Protein AF-A0A9E9LB00-F1 (afdb_monomer_lite)

InterPro domains:
  IPR007739 Rhamnan synthesis F-like domain [PF05045] (133-329)

Secondary structure (DSSP, 8-state):
--HHHHHHHHHHHHSSSS------TT-------HHHHTTS-HHHHHHHHT--BTTB-SS------PPPPTT-B-EEEE-PPPS--SEEEEEEE--TTS---HHHHHHHHHHTTT-SEEEEEESS-B-TTTGGGTTTT-SEEEE---SSHHHHHHHHHHHHHTTSTTGGG--EEEEEETTEE--SS-HHHHHHHHHHSSS---EEEEEEE-BTBSEE-TTEEEEEHHHHT-HHHHHHHHH----S-HHHIIIIIIIHHHHHHHHTT--EEEEESS-GGG--HHHHHHTT---EEHHHHHHHHHS-HHHHHHHHHHHHHH-HHHHHHHHHHHHHTT--

Structure (mmCIF, N/CA/C/O backbone):
data_AF-A0A9E9LB00-F1
#
_entry.id   AF-A0A9E9LB00-F1
#
loop_
_atom_site.group_PDB
_atom_site.id
_atom_site.type_symbol
_atom_site.label_atom_id
_atom_site.label_alt_id
_atom_site.label_comp_id
_atom_site.label_asym_id
_atom_site.label_entity_id
_atom_site.label_seq_id
_atom_site.pdbx_PDB_ins_code
_atom_site.Cartn_x
_atom_site.Cartn_y
_atom_site.Cartn_z
_atom_site.occupancy
_atom_site.B_iso_or_equiv
_atom_site.auth_seq_id
_atom_site.auth_comp_id
_atom_site.auth_asym_id
_atom_site.auth_atom_id
_atom_site.pdbx_PDB_model_num
ATOM 1 N N . MET A 1 1 ? 22.457 -0.885 22.860 1.00 39.03 1 MET A N 1
ATOM 2 C CA . MET A 1 1 ? 23.778 -0.565 22.277 1.00 39.03 1 MET A CA 1
ATOM 3 C C . MET A 1 1 ? 24.434 0.488 23.162 1.00 39.03 1 MET A C 1
ATOM 5 O O . MET A 1 1 ? 23.760 1.454 23.495 1.00 39.03 1 MET A O 1
ATOM 9 N N . HIS A 1 2 ? 25.676 0.284 23.614 1.00 35.12 2 HIS A N 1
ATOM 10 C CA . HIS A 1 2 ? 26.404 1.309 24.383 1.00 35.12 2 HIS A CA 1
ATOM 11 C C . HIS A 1 2 ? 26.655 2.542 23.496 1.00 35.12 2 HIS A C 1
ATOM 13 O O . HIS A 1 2 ? 26.831 2.401 22.287 1.00 35.12 2 HIS A O 1
ATOM 19 N N . GLU A 1 3 ? 26.714 3.739 24.082 1.00 34.19 3 GLU A N 1
ATOM 20 C CA . GLU A 1 3 ? 26.933 5.019 23.379 1.00 34.19 3 GLU A CA 1
ATOM 21 C C . GLU A 1 3 ? 28.153 4.980 22.429 1.00 34.19 3 GLU A C 1
ATOM 23 O O . GLU A 1 3 ? 28.120 5.517 21.323 1.00 34.19 3 GLU A O 1
ATOM 28 N N . SER A 1 4 ? 29.195 4.222 22.794 1.00 39.25 4 SER A N 1
ATOM 29 C CA . SER A 1 4 ? 30.389 4.017 21.963 1.00 39.25 4 SER A CA 1
ATOM 30 C C . SER A 1 4 ? 30.135 3.205 20.686 1.00 39.25 4 SER A C 1
ATOM 32 O O . SER A 1 4 ? 30.771 3.454 19.662 1.00 39.25 4 SER A O 1
ATOM 34 N N . GLN A 1 5 ? 29.195 2.261 20.709 1.00 40.31 5 GLN A N 1
ATOM 35 C CA . GLN A 1 5 ? 28.867 1.408 19.564 1.00 40.31 5 GLN A CA 1
ATOM 36 C C . GLN A 1 5 ? 28.054 2.172 18.512 1.00 40.31 5 GLN A C 1
ATOM 38 O O . GLN A 1 5 ? 28.279 1.983 17.318 1.00 40.31 5 GLN A O 1
ATOM 43 N N . ILE A 1 6 ? 27.172 3.081 18.949 1.00 40.78 6 ILE A N 1
ATOM 44 C CA . ILE A 1 6 ? 26.414 3.986 18.068 1.00 40.78 6 ILE A CA 1
ATOM 45 C C . ILE A 1 6 ? 27.378 4.923 17.334 1.00 40.78 6 ILE A C 1
ATOM 47 O O . ILE A 1 6 ? 27.323 5.032 16.110 1.00 40.78 6 ILE A O 1
ATOM 51 N N . CYS A 1 7 ? 28.327 5.524 18.059 1.00 44.50 7 CYS A N 1
ATOM 52 C CA . CYS A 1 7 ? 29.358 6.371 17.460 1.00 44.50 7 CYS A CA 1
ATOM 53 C C . CYS A 1 7 ? 30.225 5.608 16.448 1.00 44.50 7 CYS A C 1
ATOM 55 O O . CYS A 1 7 ? 30.481 6.112 15.361 1.00 44.50 7 CYS A O 1
ATOM 57 N N . GLN A 1 8 ? 30.650 4.379 16.756 1.00 43.94 8 GLN A N 1
ATOM 58 C CA . GLN A 1 8 ? 31.447 3.570 15.822 1.00 43.94 8 GLN A CA 1
ATOM 59 C C . GLN A 1 8 ? 30.667 3.125 14.580 1.00 43.94 8 GLN A C 1
ATOM 61 O O . GLN A 1 8 ? 31.252 2.967 13.509 1.00 43.94 8 GLN A O 1
ATOM 66 N N . TRP A 1 9 ? 29.364 2.880 14.703 1.00 46.97 9 TRP A N 1
ATOM 67 C CA . TRP A 1 9 ? 28.511 2.576 13.558 1.00 46.97 9 TRP A CA 1
ATOM 68 C C . TRP A 1 9 ? 28.320 3.811 12.664 1.00 46.97 9 TRP A C 1
ATOM 70 O O . TRP A 1 9 ? 28.566 3.724 11.466 1.00 46.97 9 TRP A O 1
ATOM 80 N N . LEU A 1 10 ? 28.026 4.982 13.242 1.00 49.66 10 LEU A N 1
ATOM 81 C CA . LEU A 1 10 ? 27.893 6.245 12.498 1.00 49.66 10 LEU A CA 1
ATOM 82 C C . LEU A 1 10 ? 29.197 6.672 11.812 1.00 49.66 10 LEU A C 1
ATOM 84 O O . LEU A 1 10 ? 29.174 7.100 10.662 1.00 49.66 10 LEU A O 1
ATOM 88 N N . LEU A 1 11 ? 30.343 6.508 12.480 1.00 50.66 11 LEU A N 1
ATOM 89 C CA . LEU A 1 11 ? 31.658 6.744 11.877 1.00 50.66 11 LEU A CA 1
ATOM 90 C C . LEU A 1 11 ? 31.871 5.859 10.642 1.00 50.66 11 LEU A C 1
ATOM 92 O O . LEU A 1 11 ? 32.326 6.340 9.610 1.00 50.66 11 LEU A O 1
ATOM 96 N N . ARG A 1 12 ? 31.471 4.585 10.704 1.00 50.75 12 ARG A N 1
ATOM 97 C CA . ARG A 1 12 ? 31.552 3.686 9.546 1.00 50.75 12 ARG A CA 1
ATOM 98 C C . ARG A 1 12 ? 30.674 4.134 8.381 1.00 50.75 12 ARG A C 1
ATOM 100 O O . ARG A 1 12 ? 31.072 3.910 7.252 1.00 50.75 12 ARG A O 1
ATOM 107 N N . GLN A 1 13 ? 29.545 4.798 8.627 1.00 49.50 13 GLN A N 1
ATOM 108 C CA . GLN A 1 13 ? 28.696 5.342 7.558 1.00 49.50 13 GLN A CA 1
ATOM 109 C C . GLN A 1 13 ? 29.271 6.621 6.931 1.00 49.50 13 GLN A C 1
ATOM 111 O O . GLN A 1 13 ? 29.141 6.834 5.731 1.00 49.50 13 GLN A O 1
ATOM 116 N N . VAL A 1 14 ? 29.938 7.466 7.725 1.00 49.84 14 VAL A N 1
ATOM 117 C CA . VAL A 1 14 ? 30.508 8.743 7.254 1.00 49.84 14 VAL A CA 1
ATOM 118 C C . VAL A 1 14 ? 31.806 8.553 6.459 1.00 49.84 14 VAL A C 1
ATOM 120 O O . VAL A 1 14 ? 32.083 9.338 5.558 1.00 49.84 14 VAL A O 1
ATOM 123 N N . PHE A 1 15 ? 32.607 7.530 6.772 1.00 48.00 15 PHE A N 1
ATOM 124 C CA . PHE A 1 15 ? 33.993 7.424 6.292 1.00 48.00 15 PHE A CA 1
ATOM 125 C C . PHE A 1 15 ? 34.246 6.340 5.231 1.00 48.00 15 PHE A C 1
ATOM 127 O O . PHE A 1 15 ? 35.400 6.074 4.905 1.00 48.00 15 PHE A O 1
ATOM 134 N N . ASN A 1 16 ? 33.211 5.711 4.665 1.00 41.19 16 ASN A N 1
ATOM 135 C CA . ASN A 1 16 ? 33.401 4.468 3.911 1.00 41.19 16 ASN A CA 1
ATOM 136 C C . ASN A 1 16 ? 33.787 4.588 2.429 1.00 41.19 16 ASN A C 1
ATOM 138 O O . ASN A 1 16 ? 33.516 3.644 1.704 1.00 41.19 16 ASN A O 1
ATOM 142 N N . ASN A 1 17 ? 34.384 5.692 1.967 1.00 37.88 17 ASN A N 1
ATOM 143 C CA . ASN A 1 17 ? 35.211 5.746 0.746 1.00 37.88 17 ASN A CA 1
ATOM 144 C C . ASN A 1 17 ? 35.816 7.154 0.605 1.00 37.88 17 ASN A C 1
ATOM 146 O O . ASN A 1 17 ? 35.087 8.096 0.322 1.00 37.88 17 ASN A O 1
ATOM 150 N N . ASN A 1 18 ? 37.128 7.268 0.844 1.00 38.34 18 ASN A N 1
ATOM 151 C CA . ASN A 1 18 ? 38.041 8.396 0.588 1.00 38.34 18 ASN A CA 1
ATOM 152 C C . ASN A 1 18 ? 37.440 9.816 0.418 1.00 38.34 18 ASN A C 1
ATOM 154 O O . ASN A 1 18 ? 36.826 10.137 -0.594 1.00 38.34 18 ASN A O 1
ATOM 158 N N . ASP A 1 19 ? 37.769 10.676 1.394 1.00 44.44 19 ASP A N 1
ATOM 159 C CA . ASP A 1 19 ? 37.750 12.149 1.367 1.00 44.44 19 ASP A CA 1
ATOM 160 C C . ASP A 1 19 ? 36.463 12.867 0.925 1.00 44.44 19 ASP A C 1
ATOM 162 O O . ASP A 1 19 ? 36.523 13.537 -0.092 1.00 44.44 19 ASP A O 1
ATOM 166 N N . PHE A 1 20 ? 35.353 12.922 1.695 1.00 41.94 20 PHE A N 1
ATOM 167 C CA . PHE A 1 20 ? 34.307 13.929 1.385 1.00 41.94 20 PHE A CA 1
ATOM 168 C C . PHE A 1 20 ? 33.542 14.609 2.534 1.00 41.94 20 PHE A C 1
ATOM 170 O O . PHE A 1 20 ? 33.382 14.132 3.655 1.00 41.94 20 PHE A O 1
ATOM 177 N N . ILE A 1 21 ? 33.109 15.810 2.139 1.00 35.16 21 ILE A N 1
ATOM 178 C CA . ILE A 1 21 ? 32.429 16.924 2.799 1.00 35.16 21 ILE A CA 1
ATOM 179 C C . ILE A 1 21 ? 30.919 16.665 2.895 1.00 35.16 21 ILE A C 1
ATOM 181 O O . ILE A 1 21 ? 30.297 16.246 1.923 1.00 35.16 21 ILE A O 1
ATOM 185 N N . TYR A 1 22 ? 30.307 17.022 4.028 1.00 40.41 22 TYR A N 1
ATOM 186 C CA . TYR A 1 22 ? 28.851 16.991 4.204 1.00 40.41 22 TYR A CA 1
ATOM 187 C C . TYR A 1 22 ? 28.189 18.324 3.818 1.00 40.41 22 TYR A C 1
ATOM 189 O O . TYR A 1 22 ? 28.657 19.394 4.218 1.00 40.41 22 TYR A O 1
ATOM 197 N N . PHE A 1 23 ? 27.060 18.263 3.104 1.00 33.28 23 PHE A N 1
ATOM 198 C CA . PHE A 1 23 ? 26.250 19.428 2.741 1.00 33.28 23 PHE A CA 1
ATOM 199 C C . PHE A 1 23 ? 25.048 19.588 3.684 1.00 33.28 23 PHE A C 1
ATOM 201 O O . PHE A 1 23 ? 24.121 18.784 3.697 1.00 33.28 23 PHE A O 1
ATOM 208 N N . ASN A 1 24 ? 25.027 20.682 4.447 1.00 40.62 24 ASN A N 1
ATOM 209 C CA . ASN A 1 24 ? 23.809 21.195 5.081 1.00 40.62 24 ASN A CA 1
ATOM 210 C C . ASN A 1 24 ? 23.012 22.019 4.042 1.00 40.62 24 ASN A C 1
ATOM 212 O O . ASN A 1 24 ? 23.616 22.659 3.182 1.00 40.62 24 ASN A O 1
ATOM 216 N N . LYS A 1 25 ? 21.678 22.110 4.172 1.00 36.56 25 LYS A N 1
ATOM 217 C CA . LYS A 1 25 ? 20.798 23.083 3.477 1.00 36.56 25 LYS A CA 1
ATOM 218 C C . LYS A 1 25 ? 21.308 24.542 3.471 1.00 36.56 25 LYS A C 1
ATOM 220 O O . LYS A 1 25 ? 20.805 25.340 2.689 1.00 36.56 25 LYS A O 1
ATOM 225 N N . LYS A 1 26 ? 22.277 24.904 4.325 1.00 36.69 26 LYS A N 1
ATOM 226 C CA . LYS A 1 26 ? 22.962 26.214 4.360 1.00 36.69 26 LYS A CA 1
ATOM 227 C C . LYS A 1 26 ? 24.362 26.264 3.709 1.00 36.69 26 LYS A C 1
ATOM 229 O O . LYS A 1 26 ? 25.022 27.287 3.835 1.00 36.69 26 LYS A O 1
ATOM 234 N N . LEU A 1 27 ? 24.828 25.203 3.041 1.00 35.16 27 LEU A N 1
ATOM 235 C CA . LEU A 1 27 ? 26.139 25.131 2.357 1.00 35.16 27 LEU A CA 1
ATOM 236 C C . LEU A 1 27 ? 27.368 25.471 3.234 1.00 35.16 27 LEU A C 1
ATOM 238 O O . LEU A 1 27 ? 28.381 25.959 2.742 1.00 35.16 27 LEU A O 1
ATOM 242 N N . THR A 1 28 ? 27.315 25.223 4.543 1.00 38.22 28 THR A N 1
ATOM 243 C CA . THR A 1 28 ? 28.469 25.421 5.437 1.00 38.22 28 THR A CA 1
ATOM 244 C C . THR A 1 28 ? 29.282 24.140 5.602 1.00 38.22 28 THR A C 1
ATOM 246 O O . THR A 1 28 ? 28.745 23.120 6.032 1.00 38.22 28 THR A O 1
ATOM 249 N N . PHE A 1 29 ? 30.584 24.229 5.327 1.00 41.88 29 PHE A N 1
ATOM 250 C CA . PHE A 1 29 ? 31.568 23.153 5.452 1.00 41.88 29 PHE A CA 1
ATOM 251 C C . PHE A 1 29 ? 31.998 22.942 6.913 1.00 41.88 29 PHE A C 1
ATOM 253 O O . PHE A 1 29 ? 32.378 23.896 7.594 1.00 41.88 29 PHE A O 1
ATOM 260 N N . VAL A 1 30 ? 32.019 21.692 7.391 1.00 48.47 30 VAL A N 1
ATOM 261 C CA . VAL A 1 30 ? 32.663 21.325 8.665 1.00 48.47 30 VAL A CA 1
ATOM 262 C C . VAL A 1 30 ? 33.870 20.442 8.363 1.00 48.47 30 VAL A C 1
ATOM 264 O O . VAL A 1 30 ? 33.716 19.282 7.997 1.00 48.47 30 VAL A O 1
ATOM 267 N N . LYS A 1 31 ? 35.082 20.987 8.519 1.00 48.28 31 LYS A N 1
ATOM 268 C CA . LYS A 1 31 ? 36.338 20.233 8.386 1.00 48.28 31 LYS A CA 1
ATOM 269 C C . LYS A 1 31 ? 36.796 19.777 9.775 1.00 48.28 31 LYS A C 1
ATOM 271 O O . LYS A 1 31 ? 37.200 20.602 10.595 1.00 48.28 31 LYS A O 1
ATOM 276 N N . ALA A 1 32 ? 36.708 18.480 10.063 1.00 56.38 32 ALA A N 1
ATOM 277 C CA . ALA A 1 32 ? 37.168 17.887 11.319 1.00 56.38 32 ALA A CA 1
ATOM 278 C C . ALA A 1 32 ? 37.834 16.530 11.052 1.00 56.38 32 ALA A C 1
ATOM 280 O O . ALA A 1 32 ? 37.323 15.745 10.262 1.00 56.38 32 ALA A O 1
ATOM 281 N N . SER A 1 33 ? 38.974 16.266 11.698 1.00 55.34 33 SER A N 1
ATOM 282 C CA . SER A 1 33 ? 39.651 14.968 11.623 1.00 55.34 33 SER A CA 1
ATOM 283 C C . SER A 1 33 ? 38.907 13.908 12.439 1.00 55.34 33 SER A C 1
ATOM 285 O O . SER A 1 33 ? 38.239 14.227 13.428 1.00 55.34 33 SER A O 1
ATOM 287 N N . GLU A 1 34 ? 39.064 12.639 12.064 1.00 50.31 34 GLU A N 1
ATOM 288 C CA . GLU A 1 34 ? 38.434 11.493 12.733 1.00 50.31 34 GLU A CA 1
ATOM 289 C C . GLU A 1 34 ? 38.735 11.458 14.245 1.00 50.31 34 GLU A C 1
ATOM 291 O O . GLU A 1 34 ? 37.838 11.263 15.064 1.00 50.31 34 GLU A O 1
ATOM 296 N N . GLU A 1 35 ? 39.977 11.748 14.644 1.00 55.25 35 GLU A N 1
ATOM 297 C CA . GLU A 1 35 ? 40.375 11.836 16.057 1.00 55.25 35 GLU A CA 1
ATOM 298 C C . GLU A 1 35 ? 39.644 12.935 16.831 1.00 55.25 35 GLU A C 1
ATOM 300 O O . GLU A 1 35 ? 39.390 12.796 18.028 1.00 55.25 35 GLU A O 1
ATOM 305 N N . LYS A 1 36 ? 39.312 14.047 16.167 1.00 59.53 36 LYS A N 1
ATOM 306 C CA . LYS A 1 36 ? 38.594 15.164 16.785 1.00 59.53 36 LYS A CA 1
ATOM 307 C C . LYS A 1 36 ? 37.119 14.819 16.965 1.00 59.53 36 LYS A C 1
ATOM 309 O O . LYS A 1 36 ? 36.549 15.167 17.992 1.00 59.53 36 LYS A O 1
ATOM 314 N N . ILE A 1 37 ? 36.547 14.096 16.005 1.00 55.84 37 ILE A N 1
ATOM 315 C CA . ILE A 1 37 ? 35.170 13.599 16.033 1.00 55.84 37 ILE A CA 1
ATOM 316 C C . ILE A 1 37 ? 34.983 12.528 17.114 1.00 55.84 37 ILE A C 1
ATOM 318 O O . ILE A 1 37 ? 34.023 12.598 17.873 1.00 55.84 37 ILE A O 1
ATOM 322 N N . LYS A 1 38 ? 35.922 11.580 17.250 1.00 55.06 38 LYS A N 1
ATOM 323 C CA . LYS A 1 38 ? 35.882 10.523 18.284 1.00 55.06 38 LYS A CA 1
ATOM 324 C C . LYS A 1 38 ? 35.871 11.060 19.720 1.00 55.06 38 LYS A C 1
ATOM 326 O O . LYS A 1 38 ? 35.484 10.343 20.635 1.00 55.06 38 LYS A O 1
ATOM 331 N N . LYS A 1 39 ? 36.311 12.305 19.918 1.00 62.72 39 LYS A N 1
ATOM 332 C CA . LYS A 1 39 ? 36.317 13.002 21.214 1.00 62.72 39 LYS A CA 1
ATOM 333 C C . LYS A 1 39 ? 35.031 13.789 21.482 1.00 62.72 39 LYS A C 1
ATOM 335 O O . LYS A 1 39 ? 34.879 14.337 22.570 1.00 62.72 39 LYS A O 1
ATOM 340 N N . TRP A 1 40 ? 34.132 13.906 20.506 1.00 63.66 40 TRP A N 1
ATOM 341 C CA . TRP A 1 40 ? 32.844 14.557 20.708 1.00 63.66 40 TRP A CA 1
ATOM 342 C C . TRP A 1 40 ? 31.906 13.616 21.452 1.00 63.66 40 TRP A C 1
ATOM 344 O O . TRP A 1 40 ? 31.835 12.426 21.152 1.00 63.66 40 TRP A O 1
ATOM 354 N N . ASN A 1 41 ? 31.158 14.161 22.408 1.00 56.72 41 ASN A N 1
ATOM 355 C CA . ASN A 1 41 ? 29.994 13.452 22.918 1.00 56.72 41 ASN A CA 1
ATOM 356 C C . ASN A 1 41 ? 28.889 13.451 21.850 1.00 56.72 41 ASN A C 1
ATOM 358 O O . ASN A 1 41 ? 28.897 14.276 20.926 1.00 56.72 41 ASN A O 1
ATOM 362 N N . ALA A 1 42 ? 27.952 12.512 21.974 1.00 47.75 42 ALA A N 1
ATOM 363 C CA . ALA A 1 42 ? 26.900 12.310 20.985 1.00 47.75 42 ALA A CA 1
ATOM 364 C C . ALA A 1 42 ? 26.137 13.615 20.702 1.00 47.75 42 ALA A C 1
ATOM 366 O O . ALA A 1 42 ? 25.976 14.014 19.550 1.00 47.75 42 ALA A O 1
ATOM 367 N N . ASP A 1 43 ? 25.761 14.340 21.755 1.00 47.81 43 ASP A N 1
ATOM 368 C CA . ASP A 1 43 ? 24.957 15.558 21.653 1.00 47.81 43 ASP A CA 1
ATOM 369 C C . ASP A 1 43 ? 25.667 16.682 20.869 1.00 47.81 43 ASP A C 1
ATOM 371 O O . ASP A 1 43 ? 25.068 17.360 20.026 1.00 47.81 43 ASP A O 1
ATOM 375 N N . TYR A 1 44 ? 26.980 16.842 21.069 1.00 58.12 44 TYR A N 1
ATOM 376 C CA . TYR A 1 44 ? 27.798 17.778 20.301 1.00 58.12 44 TYR A CA 1
ATOM 377 C C . TYR A 1 44 ? 27.953 17.334 18.844 1.00 58.12 44 TYR A C 1
ATOM 379 O O . TYR A 1 44 ? 27.853 18.168 17.944 1.00 58.12 44 TYR A O 1
ATOM 387 N N . PHE A 1 45 ? 28.148 16.037 18.593 1.00 56.62 45 PHE A N 1
ATOM 388 C CA . PHE A 1 45 ? 28.261 15.481 17.243 1.00 56.62 45 PHE A CA 1
ATOM 389 C C . PHE A 1 45 ? 27.000 15.748 16.404 1.00 56.62 45 PHE A C 1
ATOM 391 O O . PHE A 1 45 ? 27.101 16.283 15.295 1.00 56.62 45 PHE A O 1
ATOM 398 N N . TYR A 1 46 ? 25.813 15.506 16.968 1.00 52.06 46 TYR A N 1
ATOM 399 C CA . TYR A 1 46 ? 24.528 15.753 16.302 1.00 52.06 46 TYR A CA 1
ATOM 400 C C . TYR A 1 46 ? 24.278 17.236 16.010 1.00 52.06 46 TYR A C 1
ATOM 402 O O . TYR A 1 46 ? 23.925 17.601 14.883 1.00 52.06 46 TYR A O 1
ATOM 410 N N . LYS A 1 47 ? 24.508 18.110 16.999 1.00 52.66 47 LYS A N 1
ATOM 411 C CA . LYS A 1 47 ? 24.350 19.565 16.837 1.00 52.66 47 LYS A CA 1
ATOM 412 C C . LYS A 1 47 ? 25.333 20.126 15.811 1.00 52.66 47 LYS A C 1
ATOM 414 O O . LYS A 1 47 ? 24.958 20.972 15.000 1.00 52.66 47 LYS A O 1
ATOM 419 N N . LYS A 1 48 ? 26.584 19.652 15.818 1.00 57.38 48 LYS A N 1
ATOM 420 C CA . LYS A 1 48 ? 27.652 20.184 14.962 1.00 57.38 48 LYS A CA 1
ATOM 421 C C . LYS A 1 48 ? 27.495 19.786 13.497 1.00 57.38 48 LYS A C 1
ATOM 423 O O . LYS A 1 48 ? 27.745 20.621 12.632 1.00 57.38 48 LYS A O 1
ATOM 428 N N . LEU A 1 49 ? 27.048 18.562 13.219 1.00 58.19 49 LEU A N 1
ATOM 429 C CA . LEU A 1 49 ? 26.786 18.097 11.853 1.00 58.19 49 LEU A CA 1
ATOM 430 C C . LEU A 1 49 ? 25.381 18.453 11.347 1.00 58.19 49 LEU A C 1
ATOM 432 O O . LEU A 1 49 ? 25.057 18.175 10.197 1.00 58.19 49 LEU A O 1
ATOM 436 N N . SER A 1 50 ? 24.558 19.116 12.171 1.00 47.84 50 SER A N 1
ATOM 437 C CA . SER A 1 50 ? 23.166 19.445 11.831 1.00 47.84 50 SER A CA 1
ATOM 438 C C . SER A 1 50 ? 22.373 18.215 11.374 1.00 47.84 50 SER A C 1
ATOM 440 O O . SER A 1 50 ? 21.525 18.308 10.490 1.00 47.84 50 SER A O 1
ATOM 442 N N . LEU A 1 51 ? 22.629 17.066 12.003 1.00 49.19 51 LEU A N 1
ATOM 443 C CA . LEU A 1 51 ? 21.939 15.795 11.754 1.00 49.19 51 LEU A CA 1
ATOM 444 C C . LEU A 1 51 ? 20.539 15.763 12.408 1.00 49.19 51 LEU A C 1
ATOM 446 O O . LEU A 1 51 ? 20.035 14.715 12.788 1.00 49.19 51 LEU A O 1
ATOM 450 N N . VAL A 1 52 ? 19.915 16.931 12.569 1.00 38.66 52 VAL A N 1
ATOM 451 C CA . VAL A 1 52 ? 18.629 17.129 13.244 1.00 38.66 52 VAL A CA 1
ATOM 452 C C . VAL A 1 52 ? 17.575 17.452 12.186 1.00 38.66 52 VAL A C 1
ATOM 454 O O . VAL A 1 52 ? 17.686 18.469 11.498 1.00 38.66 52 VAL A O 1
ATOM 457 N N . ARG A 1 53 ? 16.520 16.632 12.072 1.00 36.03 53 ARG A N 1
ATOM 458 C CA . ARG A 1 53 ? 15.306 16.976 11.306 1.00 36.03 53 ARG A CA 1
ATOM 459 C C . ARG A 1 53 ? 14.127 17.108 12.274 1.00 36.03 53 ARG A C 1
ATOM 461 O O . ARG A 1 53 ? 13.389 16.158 12.497 1.00 36.03 53 ARG A O 1
ATOM 468 N N . GLY A 1 54 ? 13.939 18.310 12.821 1.00 42.34 54 GLY A N 1
ATOM 469 C CA . GLY A 1 54 ? 12.810 18.636 13.706 1.00 42.34 54 GLY A CA 1
ATOM 470 C C . GLY A 1 54 ? 12.919 17.999 15.095 1.00 42.34 54 GLY A C 1
ATOM 471 O O . GLY A 1 54 ? 14.015 17.915 15.640 1.00 42.34 54 GLY A O 1
ATOM 472 N N . ASP A 1 55 ? 11.791 17.535 15.640 1.00 28.38 55 ASP A N 1
ATOM 473 C CA . ASP A 1 55 ? 11.677 16.901 16.971 1.00 28.38 55 ASP A CA 1
ATOM 474 C C . ASP A 1 55 ? 12.240 15.463 17.034 1.00 28.38 55 ASP A C 1
ATOM 476 O O . ASP A 1 55 ? 12.062 14.754 18.024 1.00 28.38 55 ASP A O 1
ATOM 480 N N . TYR A 1 56 ? 12.906 15.004 15.973 1.00 33.56 56 TYR A N 1
ATOM 481 C CA . TYR A 1 56 ? 13.387 13.635 15.833 1.00 33.56 56 TYR A CA 1
ATOM 482 C C . TYR A 1 56 ? 14.908 13.579 16.006 1.00 33.56 56 TYR A C 1
ATOM 484 O O . TYR A 1 56 ? 15.665 14.121 15.196 1.00 33.56 56 TYR A O 1
ATOM 492 N N . PHE A 1 57 ? 15.352 12.883 17.056 1.00 33.75 57 PHE A N 1
ATOM 493 C CA . PHE A 1 57 ? 16.683 12.277 17.093 1.00 33.75 57 PHE A CA 1
ATOM 494 C C . PHE A 1 57 ? 16.770 11.244 15.963 1.00 33.75 57 PHE A C 1
ATOM 496 O O . PHE A 1 57 ? 15.759 10.627 15.625 1.00 33.75 57 PHE A O 1
ATOM 503 N N . LEU A 1 58 ? 17.955 11.046 15.383 1.00 39.41 58 LEU A N 1
ATOM 504 C CA . LEU A 1 58 ? 18.205 9.960 14.434 1.00 39.41 58 LEU A CA 1
ATOM 505 C C . LEU A 1 58 ? 17.684 8.632 15.016 1.00 39.41 58 LEU A C 1
ATOM 507 O O . LEU A 1 58 ? 18.265 8.119 15.969 1.00 39.41 58 LEU A O 1
ATOM 511 N N . GLY A 1 59 ? 16.565 8.144 14.470 1.00 39.34 59 GLY A N 1
ATOM 512 C CA . GLY A 1 59 ? 16.117 6.746 14.477 1.00 39.34 59 GLY A CA 1
ATOM 513 C C . GLY A 1 59 ? 15.734 6.082 15.804 1.00 39.34 59 GLY A C 1
ATOM 514 O O . GLY A 1 59 ? 14.907 5.172 15.822 1.00 39.34 59 GLY A O 1
ATOM 515 N N . TYR A 1 60 ? 16.242 6.539 16.949 1.00 34.38 60 TYR A N 1
ATOM 516 C CA . TYR A 1 60 ? 16.037 5.847 18.217 1.00 34.38 60 TYR A CA 1
ATOM 517 C C . TYR A 1 60 ? 14.734 6.274 18.897 1.00 34.38 60 TYR A C 1
ATOM 519 O O . TYR A 1 60 ? 14.708 7.110 19.803 1.00 34.38 60 TYR A O 1
ATOM 527 N N . LYS A 1 61 ? 13.624 5.659 18.485 1.00 38.16 61 LYS A N 1
ATOM 528 C CA . LYS A 1 61 ? 12.437 5.575 19.336 1.00 38.16 61 LYS A CA 1
ATOM 529 C C . LYS A 1 61 ? 12.623 4.351 20.228 1.00 38.16 61 LYS A C 1
ATOM 531 O O . LYS A 1 61 ? 12.709 3.237 19.722 1.00 38.16 61 LYS A O 1
ATOM 536 N N . ILE A 1 62 ? 12.659 4.526 21.552 1.00 41.84 62 ILE A N 1
ATOM 537 C CA . ILE A 1 62 ? 12.430 3.392 22.460 1.00 41.84 62 ILE A CA 1
ATOM 538 C C . ILE A 1 62 ? 11.083 2.801 22.028 1.00 41.84 62 IL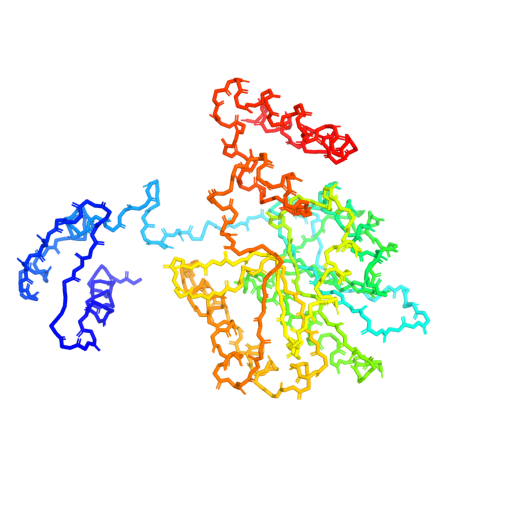E A C 1
ATOM 540 O O . ILE A 1 62 ? 10.077 3.509 22.139 1.00 41.84 62 ILE A O 1
ATOM 544 N N . LYS A 1 63 ? 11.064 1.571 21.476 1.00 47.62 63 LYS A N 1
ATOM 545 C CA . LYS A 1 63 ? 9.817 0.859 21.148 1.00 47.62 63 LYS A CA 1
ATOM 546 C C . LYS A 1 63 ? 9.024 0.792 22.448 1.00 47.62 63 LYS A C 1
ATOM 548 O O . LYS A 1 63 ? 9.332 0.012 23.346 1.00 47.62 63 LYS A O 1
ATOM 553 N N . THR A 1 64 ? 8.069 1.704 22.597 1.00 54.75 64 THR A N 1
ATOM 554 C CA . THR A 1 64 ? 7.163 1.708 23.736 1.00 54.75 64 THR A CA 1
ATOM 555 C C . THR A 1 64 ? 6.390 0.410 23.625 1.00 54.75 64 THR A C 1
ATOM 557 O O . THR A 1 64 ? 5.890 0.107 22.543 1.00 54.75 64 THR A O 1
ATOM 560 N N . LEU A 1 65 ? 6.351 -0.383 24.695 1.00 65.12 65 LEU A N 1
ATOM 561 C CA . LEU A 1 65 ? 5.596 -1.627 24.673 1.00 65.12 65 LEU A CA 1
ATOM 562 C C . LEU A 1 65 ? 4.128 -1.275 24.419 1.00 65.12 65 LEU A C 1
ATOM 564 O O . LEU A 1 65 ? 3.463 -0.711 25.289 1.00 65.12 65 LEU A O 1
ATOM 568 N N . VAL A 1 66 ? 3.650 -1.562 23.211 1.00 75.81 66 VAL A N 1
ATOM 569 C CA . VAL A 1 66 ? 2.251 -1.355 22.850 1.00 75.81 66 VAL A CA 1
ATOM 570 C C . VAL A 1 66 ? 1.459 -2.467 23.517 1.00 75.81 66 VAL A C 1
ATOM 572 O O . VAL A 1 66 ? 1.734 -3.647 23.303 1.00 75.81 66 VAL A O 1
ATOM 575 N N . ARG A 1 67 ? 0.508 -2.089 24.370 1.00 83.00 67 ARG A N 1
ATOM 576 C CA . ARG A 1 67 ? -0.471 -3.018 24.934 1.00 83.00 67 ARG A CA 1
ATOM 577 C C . ARG A 1 67 ? -1.746 -2.909 24.119 1.00 83.00 67 ARG A C 1
ATOM 579 O O . ARG A 1 67 ? -2.294 -1.816 23.995 1.00 83.00 67 ARG A O 1
ATOM 586 N N . PHE A 1 68 ? -2.180 -4.033 23.572 1.00 90.12 68 PHE A N 1
ATOM 587 C CA . PHE A 1 68 ? -3.447 -4.132 22.861 1.00 90.12 68 PHE A CA 1
ATOM 588 C C . PHE A 1 68 ? -4.594 -4.391 23.848 1.00 90.12 68 PHE A C 1
ATOM 590 O O . PHE A 1 68 ? -4.327 -4.888 24.945 1.00 90.12 68 PHE A O 1
ATOM 597 N N . PRO A 1 69 ? -5.847 -4.049 23.495 1.00 91.44 69 PRO A N 1
ATOM 598 C CA . PRO A 1 69 ? -7.016 -4.376 24.310 1.00 91.44 69 PRO A CA 1
ATOM 599 C C . PRO A 1 69 ? -7.112 -5.883 24.587 1.00 91.44 69 PRO A C 1
ATOM 601 O O . PRO A 1 69 ? -6.839 -6.688 23.692 1.00 91.44 69 PRO A O 1
ATOM 604 N N . ASP A 1 70 ? -7.523 -6.264 25.797 1.00 90.50 70 ASP A N 1
ATOM 605 C CA . ASP A 1 70 ? -7.565 -7.667 26.242 1.00 90.50 70 ASP A CA 1
ATOM 606 C C . ASP A 1 70 ? -8.541 -8.516 25.407 1.00 90.50 70 ASP A C 1
ATOM 608 O O . ASP A 1 70 ? -8.337 -9.711 25.210 1.00 90.50 70 ASP A O 1
ATOM 612 N N . GLU A 1 71 ? -9.593 -7.893 24.878 1.00 94.50 71 GLU A N 1
ATOM 613 C CA . GLU A 1 71 ? -10.604 -8.519 24.028 1.00 94.50 71 GLU A CA 1
ATOM 614 C C . GLU A 1 71 ? -10.174 -8.689 22.557 1.00 94.50 71 GLU A C 1
ATOM 616 O O . GLU A 1 71 ? -10.933 -9.233 21.751 1.00 94.50 71 GLU A O 1
ATOM 621 N N . SER A 1 72 ? -8.990 -8.196 22.181 1.00 94.62 72 SER A N 1
ATOM 622 C CA . SER A 1 72 ? -8.484 -8.299 20.811 1.00 94.62 72 SER A CA 1
ATOM 623 C C . SER A 1 72 ? -8.018 -9.722 20.479 1.00 94.62 72 SER A C 1
ATOM 625 O O . SER A 1 72 ? -7.505 -10.454 21.323 1.00 94.62 72 SER A O 1
ATOM 627 N N . LEU A 1 73 ? -8.220 -10.140 19.229 1.00 95.81 73 LEU A N 1
ATOM 628 C CA . LEU A 1 73 ? -8.021 -11.519 18.790 1.00 95.81 73 LEU A CA 1
ATOM 629 C C . LEU A 1 73 ? -7.044 -11.586 17.619 1.00 95.81 73 LEU A C 1
ATOM 631 O O . LEU A 1 73 ? -7.110 -10.779 16.690 1.00 95.81 73 LEU A O 1
ATOM 635 N N . ASN A 1 74 ? -6.183 -12.604 17.629 1.00 97.19 74 ASN A N 1
ATOM 636 C CA . ASN A 1 74 ? -5.438 -12.984 16.435 1.00 97.19 74 ASN A CA 1
ATOM 637 C C . ASN A 1 74 ? -6.375 -13.722 15.479 1.00 97.19 74 ASN A C 1
ATOM 639 O O . ASN A 1 74 ? -7.083 -14.647 15.882 1.00 97.19 74 ASN A O 1
ATOM 643 N N . VAL A 1 75 ? -6.376 -13.334 14.207 1.00 97.38 75 VAL A N 1
ATOM 644 C CA . VAL A 1 75 ? -7.271 -13.917 13.203 1.00 97.38 75 VAL A CA 1
ATOM 645 C C . VAL A 1 75 ? -6.499 -14.253 11.938 1.00 97.38 75 VAL A C 1
ATOM 647 O O . VAL A 1 75 ? -5.773 -13.418 11.416 1.00 97.38 75 VAL A O 1
ATOM 650 N N . LYS A 1 76 ? -6.727 -15.456 11.404 1.00 97.50 76 LYS A N 1
ATOM 651 C CA . LYS A 1 76 ? -6.445 -15.826 10.011 1.00 97.50 76 LYS A CA 1
ATOM 652 C C . LYS A 1 76 ? -7.710 -16.413 9.421 1.00 97.50 76 LYS A C 1
ATOM 654 O O . LYS A 1 76 ? -8.301 -17.310 10.022 1.00 97.50 76 LYS A O 1
ATOM 659 N N . ARG A 1 77 ? -8.174 -15.873 8.299 1.00 96.00 77 ARG A N 1
ATOM 660 C CA . ARG A 1 77 ? -9.458 -16.276 7.723 1.00 96.00 77 ARG A CA 1
ATOM 661 C C . ARG A 1 77 ? -9.463 -16.092 6.216 1.00 96.00 77 ARG A C 1
ATOM 663 O O . ARG A 1 77 ? -9.296 -14.974 5.735 1.00 96.00 77 ARG A O 1
ATOM 670 N N . GLU A 1 78 ? -9.721 -17.176 5.493 1.00 95.44 78 GLU A N 1
ATOM 671 C CA . GLU A 1 78 ? -10.121 -17.101 4.088 1.00 95.44 78 GLU A CA 1
ATOM 672 C C . GLU A 1 78 ? -11.582 -16.659 3.984 1.00 95.44 78 GLU A C 1
ATOM 674 O O . GLU A 1 78 ? -12.446 -17.073 4.761 1.00 95.44 78 GLU A O 1
ATOM 679 N N . LEU A 1 79 ? -11.847 -15.792 3.017 1.00 92.44 79 LEU A N 1
ATOM 680 C CA . LEU A 1 79 ? -13.162 -15.248 2.713 1.00 92.44 79 LEU A CA 1
ATOM 681 C C . LEU A 1 79 ? -13.526 -15.579 1.264 1.00 92.44 79 LEU A C 1
ATOM 683 O O . LEU A 1 79 ? -12.791 -16.259 0.547 1.00 92.44 79 LEU A O 1
ATOM 687 N N . LYS A 1 80 ? -14.720 -15.163 0.838 1.00 81.81 80 LYS A N 1
ATOM 688 C CA . LYS A 1 80 ? -15.277 -15.590 -0.447 1.00 81.81 80 LYS A CA 1
ATOM 689 C C . LYS A 1 80 ? -14.380 -15.151 -1.610 1.00 81.81 80 LYS A C 1
ATOM 691 O O . LYS A 1 80 ? -14.217 -13.961 -1.861 1.00 81.81 80 LYS A O 1
ATOM 696 N N . LYS A 1 81 ? -13.862 -16.134 -2.347 1.00 74.75 81 LYS A N 1
ATOM 697 C CA . LYS A 1 81 ? -13.027 -15.926 -3.534 1.00 74.75 81 LYS A CA 1
ATOM 698 C C . LYS A 1 81 ? -13.882 -15.448 -4.728 1.00 74.75 81 LYS A C 1
ATOM 700 O O . LYS A 1 81 ? -14.987 -15.971 -4.928 1.00 74.75 81 LYS A O 1
ATOM 705 N N . PRO A 1 82 ? -13.421 -14.460 -5.515 1.00 76.06 82 PRO A N 1
ATOM 706 C CA . PRO A 1 82 ? -14.045 -14.078 -6.782 1.00 76.06 82 PRO A CA 1
ATOM 707 C C . PRO A 1 82 ? -13.831 -15.171 -7.846 1.00 76.06 82 PRO A C 1
ATOM 709 O O . PRO A 1 82 ? -12.994 -16.055 -7.692 1.00 76.06 82 PRO A O 1
ATOM 712 N N . LYS A 1 83 ? -14.604 -15.120 -8.939 1.00 76.69 83 LYS A N 1
ATOM 713 C CA . LYS A 1 83 ? -14.519 -16.111 -10.034 1.00 76.69 83 LYS A CA 1
ATOM 714 C C . LYS A 1 83 ? -13.292 -15.936 -10.936 1.00 76.69 83 LYS A C 1
ATOM 716 O O . LYS A 1 83 ? -12.900 -16.888 -11.596 1.00 76.69 83 LYS A O 1
ATOM 721 N N . ILE A 1 84 ? -12.759 -14.721 -11.016 1.00 83.00 84 ILE A N 1
ATOM 722 C CA . ILE A 1 84 ? -11.594 -14.354 -11.826 1.00 83.00 84 ILE A CA 1
ATOM 723 C C . ILE A 1 84 ? -10.603 -13.700 -10.872 1.00 83.00 84 ILE A C 1
ATOM 725 O O . ILE A 1 84 ? -11.018 -12.875 -10.061 1.00 83.00 84 ILE A O 1
ATOM 729 N N . ILE A 1 85 ? -9.332 -14.093 -10.951 1.00 89.31 85 ILE A N 1
ATOM 730 C CA . ILE A 1 85 ? -8.249 -13.520 -10.152 1.00 89.31 85 ILE A CA 1
ATOM 731 C C . ILE A 1 85 ? -7.056 -13.280 -11.069 1.00 89.31 85 ILE A C 1
ATOM 733 O O . ILE A 1 85 ? -6.346 -14.212 -11.426 1.00 89.31 85 ILE A O 1
ATOM 737 N N . LYS A 1 86 ? -6.858 -12.023 -11.459 1.00 95.69 86 LYS A N 1
ATOM 738 C CA . LYS A 1 86 ? -5.698 -11.569 -12.235 1.00 95.69 86 LYS A CA 1
ATOM 739 C C . LYS A 1 86 ? -4.992 -10.410 -11.552 1.00 95.69 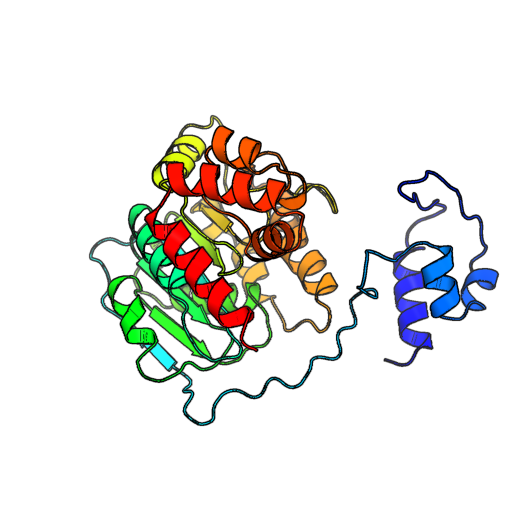86 LYS A C 1
ATOM 741 O O . LYS A 1 86 ? -3.766 -10.344 -11.569 1.00 95.69 86 LYS A O 1
ATOM 746 N N . LYS A 1 87 ? -5.752 -9.504 -10.938 1.00 97.06 87 LYS A N 1
ATOM 747 C CA . LYS A 1 87 ? -5.227 -8.332 -10.237 1.00 97.06 87 LYS A CA 1
ATOM 748 C C . LYS A 1 87 ? -5.554 -8.441 -8.765 1.00 97.06 87 LYS A C 1
ATOM 750 O O . LYS A 1 87 ? -6.723 -8.521 -8.396 1.00 97.06 87 LYS A O 1
ATOM 755 N N . LEU A 1 88 ? -4.534 -8.434 -7.921 1.00 97.75 88 LEU A N 1
ATOM 756 C CA . LEU A 1 88 ? -4.703 -8.533 -6.475 1.00 97.75 88 LEU A CA 1
ATOM 757 C C . LEU A 1 88 ? -4.062 -7.351 -5.765 1.00 97.75 88 LEU A C 1
ATOM 759 O O . LEU A 1 88 ? -3.158 -6.711 -6.294 1.00 97.75 88 LEU A O 1
ATOM 763 N N . ALA A 1 89 ? -4.505 -7.089 -4.540 1.00 98.50 89 ALA A N 1
ATOM 764 C CA . ALA A 1 89 ? -3.815 -6.190 -3.626 1.00 98.50 89 ALA A CA 1
ATOM 765 C C . ALA A 1 89 ? -3.450 -6.908 -2.327 1.00 98.50 89 ALA A C 1
ATOM 767 O O . ALA A 1 89 ? -4.252 -7.677 -1.800 1.00 98.50 89 ALA A O 1
ATOM 768 N N . ILE A 1 90 ? -2.279 -6.601 -1.777 1.00 98.81 90 ILE A N 1
ATOM 769 C CA . ILE A 1 90 ? -1.965 -6.820 -0.368 1.00 98.81 90 ILE A CA 1
ATOM 770 C C . ILE A 1 90 ? -2.040 -5.463 0.324 1.00 98.81 90 ILE A C 1
ATOM 772 O O . ILE A 1 90 ? -1.328 -4.524 -0.043 1.00 98.81 90 ILE A O 1
ATOM 776 N N . PHE A 1 91 ? -2.926 -5.369 1.310 1.00 98.75 91 PHE A N 1
ATOM 777 C CA . PHE A 1 91 ? -3.157 -4.164 2.087 1.00 98.75 91 PHE A CA 1
ATOM 778 C C . PHE A 1 91 ? -2.561 -4.333 3.484 1.00 98.75 91 PHE A C 1
ATOM 780 O O . PHE A 1 91 ? -3.054 -5.153 4.259 1.00 98.75 91 PHE A O 1
ATOM 787 N N . ALA A 1 92 ? -1.516 -3.570 3.794 1.00 98.44 92 ALA A N 1
ATOM 788 C CA . ALA A 1 92 ? -0.898 -3.522 5.114 1.00 98.44 92 ALA A CA 1
ATOM 789 C C . ALA A 1 92 ? -1.614 -2.508 6.018 1.00 98.44 92 ALA A C 1
ATOM 791 O O . ALA A 1 92 ? -1.924 -1.392 5.593 1.00 98.44 92 ALA A O 1
ATOM 792 N N . SER A 1 93 ? -1.867 -2.878 7.271 1.00 97.62 93 SER A N 1
ATOM 793 C CA . SER A 1 93 ? -2.473 -1.978 8.249 1.00 97.62 93 SER A CA 1
ATOM 794 C C . SER A 1 93 ? -1.886 -2.142 9.646 1.00 97.62 93 SER A C 1
ATOM 796 O O . SER A 1 93 ? -1.368 -3.193 10.016 1.00 97.62 93 SER A O 1
ATOM 798 N N . TYR A 1 94 ? -1.995 -1.093 10.448 1.00 95.19 94 TYR A N 1
ATOM 799 C CA . TYR A 1 94 ? -1.662 -1.091 11.856 1.00 95.19 94 TYR A CA 1
ATOM 800 C C . TYR A 1 94 ? -2.534 -0.077 12.599 1.00 95.19 94 TYR A C 1
ATOM 802 O O . TYR A 1 94 ? -2.630 1.097 12.234 1.00 95.19 94 TYR A O 1
ATOM 810 N N . ASN A 1 95 ? -3.127 -0.500 13.713 1.00 93.94 95 ASN A N 1
ATOM 811 C CA . ASN A 1 95 ? -3.837 0.419 14.595 1.00 93.94 95 ASN A CA 1
ATOM 812 C C . ASN A 1 95 ? -3.690 -0.007 16.050 1.00 93.94 95 ASN A C 1
ATOM 814 O O . ASN A 1 95 ? -4.261 -1.013 16.442 1.00 93.94 95 ASN A O 1
ATOM 818 N N . GLU A 1 96 ? -3.007 0.784 16.876 1.00 90.56 96 GLU A N 1
ATOM 819 C CA . GLU A 1 96 ? -2.775 0.475 18.298 1.00 90.56 96 GLU A CA 1
ATOM 820 C C . GLU A 1 96 ? -4.056 0.202 19.114 1.00 90.56 96 GLU A C 1
ATOM 822 O O . GLU A 1 96 ? -3.993 -0.453 20.149 1.00 90.56 96 GLU A O 1
ATOM 827 N N . LYS A 1 97 ? -5.224 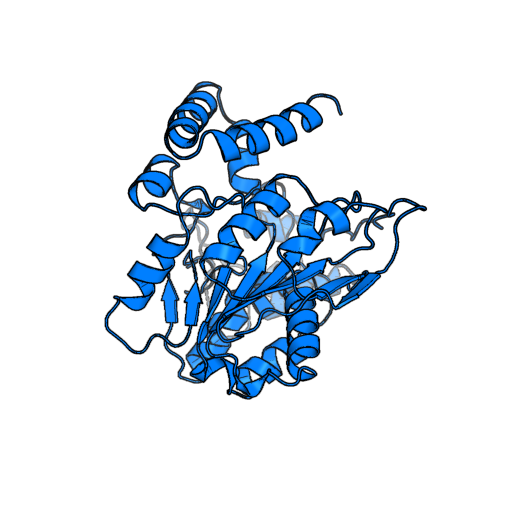0.663 18.642 1.00 93.00 97 LYS A N 1
ATOM 828 C CA . LYS A 1 97 ? -6.535 0.417 19.263 1.00 93.00 97 LYS A CA 1
ATOM 829 C C . LYS A 1 97 ? -7.230 -0.844 18.735 1.00 93.00 97 LYS A C 1
ATOM 831 O O . LYS A 1 97 ? -8.382 -1.076 19.080 1.00 93.00 97 LYS A O 1
ATOM 836 N N . CYS A 1 98 ? -6.568 -1.630 17.883 1.00 95.56 98 CYS A N 1
ATOM 837 C CA . CYS A 1 98 ? -7.091 -2.857 17.271 1.00 95.56 98 CYS A CA 1
ATOM 838 C C . CYS A 1 98 ? -8.370 -2.655 16.437 1.00 95.56 98 CYS A C 1
ATOM 840 O O . CYS A 1 98 ? -9.169 -3.578 16.289 1.00 95.56 98 CYS A O 1
ATOM 842 N N . VAL A 1 99 ? -8.553 -1.455 15.872 1.00 96.69 99 VAL A N 1
ATOM 843 C CA . VAL A 1 99 ? -9.710 -1.086 15.039 1.00 96.69 99 VAL A CA 1
ATOM 844 C C . VAL A 1 99 ? -9.317 -0.889 13.579 1.00 96.69 99 VAL A C 1
ATOM 846 O O . VAL A 1 99 ? -8.259 -0.343 13.268 1.00 96.69 99 VAL A O 1
ATOM 849 N N . ILE A 1 100 ? -10.222 -1.260 12.681 1.00 97.31 100 ILE A N 1
ATOM 850 C CA . ILE A 1 100 ? -10.191 -0.914 11.267 1.00 97.31 100 ILE A CA 1
ATOM 851 C C . ILE A 1 100 ? -11.004 0.368 11.095 1.00 97.31 100 ILE A C 1
ATOM 853 O O . ILE A 1 100 ? -12.227 0.404 11.268 1.00 97.31 100 ILE A O 1
ATOM 857 N N . GLU A 1 101 ? -10.309 1.457 10.781 1.00 95.94 101 GLU A N 1
ATOM 858 C CA . GLU A 1 101 ? -10.937 2.769 10.701 1.00 95.94 101 GLU A CA 1
ATOM 859 C C . GLU A 1 101 ? -11.796 2.964 9.444 1.00 95.94 101 GLU A C 1
ATOM 861 O O . GLU A 1 101 ? -11.518 2.417 8.378 1.00 95.94 101 GLU A O 1
ATOM 866 N N . ASP A 1 102 ? -12.795 3.846 9.542 1.00 97.12 102 ASP A N 1
ATOM 867 C CA . ASP A 1 102 ? -13.746 4.154 8.463 1.00 97.12 102 ASP A CA 1
ATOM 868 C C . ASP A 1 102 ? -13.052 4.530 7.136 1.00 97.12 102 ASP A C 1
ATOM 870 O O . ASP A 1 102 ? -13.534 4.179 6.058 1.00 97.12 102 ASP A O 1
ATOM 874 N N . TYR A 1 103 ? -11.899 5.213 7.189 1.00 96.75 103 TYR A N 1
ATOM 875 C CA . TYR A 1 103 ? -11.159 5.587 5.976 1.00 96.75 103 TYR A CA 1
ATOM 876 C C . TYR A 1 103 ? -10.480 4.396 5.293 1.00 96.75 103 TYR A C 1
ATOM 878 O O . TYR A 1 103 ? -10.303 4.428 4.080 1.00 96.75 103 TYR A O 1
ATOM 886 N N . ILE A 1 104 ? -10.152 3.340 6.040 1.00 98.00 104 ILE A N 1
ATOM 887 C CA . ILE A 1 104 ? -9.628 2.083 5.494 1.00 98.00 104 ILE A CA 1
ATOM 888 C C . ILE A 1 104 ? -10.735 1.330 4.785 1.00 98.00 104 ILE A C 1
ATOM 890 O O . ILE A 1 104 ? -10.554 0.903 3.652 1.00 98.00 104 ILE A O 1
ATOM 894 N N . VAL A 1 105 ? -11.919 1.250 5.395 1.00 98.31 105 VAL A N 1
ATOM 895 C CA . VAL A 1 105 ? -13.103 0.672 4.745 1.00 98.31 105 VAL A CA 1
ATOM 896 C C . VAL A 1 105 ? -13.403 1.402 3.429 1.00 98.31 105 VAL A C 1
ATOM 898 O O . VAL A 1 105 ? -13.682 0.767 2.411 1.00 98.31 105 VAL A O 1
ATOM 901 N N . TYR A 1 106 ? -13.305 2.735 3.435 1.00 98.38 106 TYR A N 1
ATOM 902 C CA . TYR A 1 106 ? -13.467 3.559 2.239 1.00 98.38 106 TYR A CA 1
ATOM 903 C C . TYR A 1 106 ? -12.368 3.289 1.191 1.00 98.38 106 TYR A C 1
ATOM 905 O O . TYR A 1 106 ? -12.671 3.145 0.006 1.00 98.38 106 TYR A O 1
ATOM 913 N N . TYR A 1 107 ? -11.110 3.157 1.616 1.00 98.44 107 TYR A N 1
ATOM 914 C CA . TYR A 1 107 ? -9.988 2.863 0.725 1.00 98.44 107 TYR A CA 1
ATOM 915 C C . TYR A 1 107 ? -10.134 1.481 0.070 1.00 98.44 107 TYR A C 1
ATOM 917 O O . TYR A 1 107 ? -10.085 1.372 -1.154 1.00 98.44 107 TYR A O 1
ATOM 925 N N . LEU A 1 108 ? -10.434 0.438 0.845 1.00 98.38 108 LEU A N 1
ATOM 926 C CA . LEU A 1 108 ? -10.653 -0.917 0.327 1.00 98.38 108 LEU A CA 1
ATOM 927 C C . LEU A 1 108 ? -11.794 -0.971 -0.700 1.00 98.38 108 LEU A C 1
ATOM 929 O O . LEU A 1 108 ? -11.665 -1.632 -1.731 1.00 98.38 108 LEU A O 1
ATOM 933 N N . LYS A 1 109 ? -12.881 -0.220 -0.473 1.00 97.75 109 LYS A N 1
ATOM 934 C CA . LYS A 1 109 ? -13.974 -0.070 -1.449 1.00 97.75 109 LYS A CA 1
ATOM 935 C C . LYS A 1 109 ? -13.478 0.508 -2.781 1.00 97.75 109 LYS A C 1
ATOM 937 O O . LYS A 1 109 ? -13.900 0.046 -3.840 1.00 97.75 109 LYS A O 1
ATOM 942 N N . GLY A 1 110 ? -12.602 1.510 -2.724 1.00 97.75 110 GLY A N 1
ATOM 943 C CA . GLY A 1 110 ? -11.972 2.106 -3.900 1.00 97.75 110 GLY A CA 1
ATOM 944 C C . GLY A 1 110 ? -11.006 1.157 -4.612 1.00 97.75 110 GLY A C 1
ATOM 945 O O . GLY A 1 110 ? -11.032 1.070 -5.835 1.00 97.75 110 GLY A O 1
ATOM 946 N N . LEU A 1 111 ? -10.208 0.392 -3.861 1.00 97.81 111 LEU A N 1
ATOM 947 C CA . LEU A 1 111 ? -9.308 -0.624 -4.418 1.00 97.81 111 LEU A CA 1
ATOM 948 C C . LEU A 1 111 ? -10.067 -1.706 -5.190 1.00 97.81 111 LEU A C 1
ATOM 950 O O . LEU A 1 111 ? -9.633 -2.079 -6.273 1.00 97.81 111 LEU A O 1
ATOM 954 N N . CYS A 1 112 ? -11.235 -2.138 -4.705 1.00 96.19 112 CYS A N 1
ATOM 955 C CA . CYS A 1 112 ? -12.085 -3.116 -5.400 1.00 96.19 112 CYS A CA 1
ATOM 956 C C . CYS A 1 112 ? -12.552 -2.673 -6.800 1.00 96.19 112 CYS A C 1
ATOM 958 O O . CYS A 1 112 ? -13.138 -3.478 -7.513 1.00 96.19 112 CYS A O 1
ATOM 960 N N . GLN A 1 113 ? -12.347 -1.410 -7.198 1.00 96.44 113 GLN A N 1
ATOM 961 C CA . GLN A 1 113 ? -12.618 -0.969 -8.571 1.00 96.44 113 GLN A CA 1
ATOM 962 C C . GLN A 1 113 ? -11.483 -1.312 -9.550 1.00 96.44 113 GLN A C 1
ATOM 964 O O . GLN A 1 113 ? -11.688 -1.282 -10.760 1.00 96.44 113 GLN A O 1
ATOM 969 N N . VAL A 1 114 ? -10.285 -1.624 -9.044 1.00 96.94 114 VAL A N 1
ATOM 970 C CA . VAL A 1 114 ? -9.081 -1.894 -9.850 1.00 96.94 114 VAL A CA 1
ATOM 971 C C . VAL A 1 114 ? -8.453 -3.266 -9.584 1.00 96.94 114 VAL A C 1
ATOM 973 O O . VAL A 1 114 ? -7.552 -3.664 -10.322 1.00 96.94 114 VAL A O 1
ATOM 976 N N . VAL A 1 115 ? -8.927 -4.001 -8.571 1.00 97.06 115 VAL A N 1
ATOM 977 C CA . VAL A 1 115 ? -8.487 -5.373 -8.267 1.00 97.06 115 VAL A CA 1
ATOM 978 C C . VAL A 1 115 ? -9.653 -6.340 -8.138 1.00 97.06 115 VAL A C 1
ATOM 980 O O . VAL A 1 115 ? -10.750 -5.961 -7.735 1.00 97.06 115 VAL A O 1
ATOM 983 N N . ASP A 1 116 ? -9.372 -7.611 -8.407 1.00 96.44 116 ASP A N 1
ATOM 984 C CA . ASP A 1 116 ? -10.319 -8.712 -8.264 1.00 96.44 116 ASP A CA 1
ATOM 985 C C . ASP A 1 116 ? -10.446 -9.176 -6.803 1.00 96.44 116 ASP A C 1
ATOM 987 O O . ASP A 1 116 ? -11.489 -9.683 -6.392 1.00 96.44 116 ASP A O 1
ATOM 991 N N . GLY A 1 117 ? -9.394 -8.996 -5.997 1.00 95.94 117 GLY A N 1
ATOM 992 C CA . GLY A 1 117 ? -9.371 -9.410 -4.596 1.00 95.94 117 GLY A CA 1
ATOM 993 C C . GLY A 1 117 ? -8.299 -8.713 -3.761 1.00 95.94 117 GLY A C 1
ATOM 994 O O . GLY A 1 117 ? -7.266 -8.276 -4.271 1.00 95.94 117 GLY A O 1
ATOM 995 N N . ILE A 1 118 ? -8.550 -8.623 -2.452 1.00 98.12 118 ILE A N 1
ATOM 996 C CA . ILE A 1 118 ? -7.646 -7.982 -1.489 1.00 98.12 118 ILE A CA 1
ATOM 997 C C . ILE A 1 118 ? -7.271 -8.960 -0.374 1.00 98.12 118 ILE A C 1
ATOM 999 O O . ILE A 1 118 ? -8.132 -9.562 0.270 1.00 98.12 118 ILE A O 1
ATOM 1003 N N . VAL A 1 119 ? -5.975 -9.081 -0.127 1.00 98.56 119 VAL A N 1
ATOM 1004 C CA . VAL A 1 119 ? -5.368 -9.756 1.018 1.00 98.56 119 VAL A CA 1
ATOM 1005 C C . VAL A 1 119 ? -5.078 -8.686 2.068 1.00 98.56 119 VAL A C 1
ATOM 1007 O O . VAL A 1 119 ? -4.202 -7.848 1.876 1.00 98.56 119 VAL A O 1
ATOM 1010 N N . PHE A 1 120 ? -5.834 -8.668 3.162 1.00 98.69 120 PHE A N 1
ATOM 1011 C CA . PHE A 1 120 ? -5.670 -7.674 4.223 1.00 98.69 120 PHE A CA 1
ATOM 1012 C C . PHE A 1 120 ? -4.806 -8.239 5.347 1.00 98.69 120 PHE A C 1
ATOM 1014 O O . PHE A 1 120 ? -5.142 -9.271 5.931 1.00 98.69 120 PHE A O 1
ATOM 1021 N N . VAL A 1 121 ? -3.702 -7.564 5.656 1.00 98.69 121 VAL A N 1
ATOM 1022 C CA . VAL A 1 121 ? -2.768 -7.970 6.707 1.00 98.69 121 VAL A CA 1
ATOM 1023 C C . VAL A 1 121 ? -2.578 -6.819 7.685 1.00 98.69 121 VAL A C 1
ATOM 1025 O O . VAL A 1 121 ? -2.296 -5.696 7.280 1.00 98.69 121 VAL A O 1
ATOM 1028 N N . MET A 1 122 ? -2.752 -7.099 8.973 1.00 97.69 122 MET A N 1
ATOM 1029 C CA . MET A 1 122 ? -2.677 -6.121 10.050 1.00 97.69 122 MET A CA 1
ATOM 1030 C C . MET A 1 122 ? -1.629 -6.549 11.081 1.00 97.69 122 MET A C 1
ATOM 1032 O O . MET A 1 122 ? -1.743 -7.644 11.635 1.00 97.69 122 MET A O 1
ATOM 1036 N N . ASP A 1 123 ? -0.636 -5.690 11.351 1.00 95.94 123 ASP A N 1
ATOM 1037 C CA . ASP A 1 123 ? 0.477 -5.928 12.300 1.00 95.94 123 ASP A CA 1
ATOM 1038 C C . ASP A 1 123 ? 0.045 -5.754 13.768 1.00 95.94 123 ASP A C 1
ATOM 1040 O O . ASP A 1 123 ? 0.733 -5.143 14.589 1.00 95.94 123 ASP A O 1
ATOM 1044 N N . ASN A 1 124 ? -1.148 -6.237 14.102 1.00 94.75 124 ASN A N 1
ATOM 1045 C CA . ASN A 1 124 ? -1.658 -6.343 15.458 1.00 94.75 124 ASN A CA 1
ATOM 1046 C C . ASN A 1 124 ? -2.933 -7.206 15.509 1.00 94.75 124 ASN A C 1
ATOM 1048 O O . ASN A 1 124 ? -3.548 -7.462 14.468 1.00 94.75 124 ASN A O 1
ATOM 1052 N N . PRO A 1 125 ? -3.355 -7.656 16.708 1.00 96.56 125 PRO A N 1
ATOM 1053 C CA . PRO A 1 125 ? -4.650 -8.298 16.888 1.00 96.56 125 PRO A CA 1
ATOM 1054 C C . PRO A 1 125 ? -5.787 -7.339 16.519 1.00 96.56 125 PRO A C 1
ATOM 1056 O O . PRO A 1 125 ? -5.600 -6.123 16.437 1.00 96.56 125 PRO A O 1
ATOM 1059 N N . VAL A 1 126 ? -6.992 -7.869 16.345 1.00 97.56 126 VAL A N 1
ATOM 1060 C CA . VAL A 1 126 ? -8.163 -7.092 15.924 1.00 97.56 126 VAL A CA 1
ATOM 1061 C C . VAL A 1 126 ? -9.320 -7.257 16.906 1.00 97.56 126 VAL A C 1
ATOM 1063 O O . VAL A 1 126 ? -9.521 -8.340 17.455 1.00 97.56 126 VAL A O 1
ATOM 1066 N N . LEU A 1 127 ? -10.088 -6.192 17.148 1.00 97.75 127 LEU A N 1
ATOM 1067 C CA . LEU A 1 127 ? -11.284 -6.270 17.988 1.00 97.75 127 LEU A CA 1
ATOM 1068 C C . LEU A 1 127 ? -12.403 -7.089 17.311 1.00 97.75 127 LEU A C 1
ATOM 1070 O O . LEU A 1 127 ? -12.536 -7.072 16.079 1.00 97.75 127 LEU A O 1
ATOM 1074 N N . PRO A 1 128 ? -13.257 -7.774 18.094 1.00 96.44 128 PRO A N 1
ATOM 1075 C CA . PRO A 1 128 ? -14.443 -8.443 17.570 1.00 96.44 128 PRO A CA 1
ATOM 1076 C C . PRO A 1 128 ? -15.333 -7.492 16.750 1.00 96.44 128 PRO A C 1
ATOM 1078 O O . PRO A 1 128 ? -15.564 -6.350 17.135 1.00 96.44 128 PRO A O 1
ATOM 1081 N N . GLY A 1 129 ? -15.839 -7.964 15.608 1.00 95.81 129 GLY A N 1
ATOM 1082 C CA . GLY A 1 129 ? -16.718 -7.196 14.713 1.00 95.81 129 GLY A CA 1
ATOM 1083 C C . GLY A 1 129 ? -16.006 -6.250 13.733 1.00 95.81 129 GLY A C 1
ATOM 1084 O O . GLY A 1 129 ? -16.605 -5.827 12.747 1.00 95.81 129 GLY A O 1
ATOM 1085 N N . GLU A 1 130 ? -14.717 -5.951 13.917 1.00 97.75 130 GLU A N 1
ATOM 1086 C CA . GLU A 1 130 ? -13.993 -5.053 13.002 1.00 97.75 130 GLU A CA 1
ATOM 1087 C C . GLU A 1 130 ? -13.805 -5.666 11.607 1.00 97.75 130 GLU A C 1
ATOM 1089 O O . GLU A 1 130 ? -13.946 -4.971 10.600 1.00 97.75 130 GLU A O 1
ATOM 1094 N N . ILE A 1 131 ? -13.567 -6.980 11.527 1.00 97.19 131 ILE A N 1
ATOM 1095 C CA . ILE A 1 131 ? -13.453 -7.702 10.247 1.00 97.19 131 ILE A CA 1
ATOM 1096 C C . ILE A 1 131 ? -14.760 -7.618 9.445 1.00 97.19 131 ILE A C 1
ATOM 1098 O O . ILE A 1 131 ? -14.723 -7.536 8.215 1.00 97.19 131 ILE A O 1
ATOM 1102 N N . ASP A 1 132 ? -15.915 -7.565 10.114 1.00 97.00 132 ASP A N 1
ATOM 1103 C CA . ASP A 1 132 ? -17.220 -7.518 9.447 1.00 97.00 132 ASP A CA 1
ATOM 1104 C C . ASP A 1 132 ? -17.392 -6.245 8.607 1.00 97.00 132 ASP A C 1
ATOM 1106 O O . ASP A 1 132 ? -18.122 -6.254 7.612 1.00 97.00 132 ASP A O 1
ATOM 1110 N N . LYS A 1 133 ? -16.664 -5.169 8.947 1.00 97.62 133 LYS A N 1
ATOM 1111 C CA . LYS A 1 133 ? -16.629 -3.917 8.174 1.00 97.62 133 LYS A CA 1
ATOM 1112 C C . LYS A 1 133 ? -16.026 -4.107 6.783 1.00 97.62 133 LYS A C 1
ATOM 1114 O O . LYS A 1 133 ? -16.422 -3.407 5.848 1.00 97.62 133 LYS A O 1
ATOM 1119 N N . ILE A 1 134 ? -15.068 -5.029 6.649 1.00 97.44 134 ILE A N 1
ATOM 1120 C CA . ILE A 1 134 ? -14.267 -5.202 5.431 1.00 97.44 134 ILE A CA 1
ATOM 1121 C C . ILE A 1 134 ? -14.509 -6.521 4.707 1.00 97.44 134 ILE A C 1
ATOM 1123 O O . ILE A 1 134 ? -14.155 -6.608 3.538 1.00 97.44 134 ILE A O 1
ATOM 1127 N N . GLN A 1 135 ? -15.149 -7.511 5.339 1.00 96.00 135 GLN A N 1
ATOM 1128 C CA . GLN A 1 135 ? -15.261 -8.892 4.839 1.00 96.00 135 GLN A CA 1
ATOM 1129 C C . GLN A 1 135 ? -15.749 -9.040 3.386 1.00 96.00 135 GLN A C 1
ATOM 1131 O O . GLN A 1 135 ? -15.431 -10.020 2.725 1.00 96.00 135 GLN A O 1
ATOM 1136 N N . LYS A 1 136 ? -16.519 -8.072 2.875 1.00 95.06 136 LYS A N 1
ATOM 1137 C CA . LYS A 1 136 ? -17.037 -8.065 1.497 1.00 95.06 136 LYS A CA 1
ATOM 1138 C C . LYS A 1 136 ? -16.041 -7.566 0.440 1.00 95.06 136 LYS A C 1
ATOM 1140 O O . LYS A 1 136 ? -16.343 -7.657 -0.743 1.00 95.06 136 LYS A O 1
ATOM 1145 N N . TYR A 1 137 ? -14.913 -6.995 0.859 1.00 96.00 137 TYR A N 1
ATOM 1146 C CA . TYR A 1 137 ? -13.877 -6.417 -0.005 1.00 96.00 137 TYR A CA 1
ATOM 1147 C C . TYR A 1 137 ? -12.608 -7.276 -0.072 1.00 96.00 137 TYR A C 1
ATOM 1149 O O . TYR A 1 137 ? -11.732 -7.018 -0.890 1.00 96.00 137 TYR A O 1
ATOM 1157 N N . VAL A 1 138 ? -12.477 -8.264 0.811 1.00 97.12 138 VAL A N 1
ATOM 1158 C CA . VAL A 1 138 ? -11.242 -9.027 1.010 1.00 97.12 138 VAL A CA 1
ATOM 1159 C C . VAL A 1 138 ? -11.469 -10.516 0.767 1.00 97.12 138 VAL A C 1
ATOM 1161 O O . VAL A 1 138 ? -12.538 -11.051 1.051 1.00 97.12 138 VAL A O 1
ATOM 1164 N N . ILE A 1 139 ? -10.438 -11.188 0.261 1.00 97.12 139 ILE A N 1
ATOM 1165 C CA . ILE A 1 139 ? -10.407 -12.643 0.048 1.00 97.12 139 ILE A CA 1
ATOM 1166 C C . ILE A 1 139 ? -9.684 -13.370 1.184 1.00 97.12 139 ILE A C 1
ATOM 1168 O O . ILE A 1 139 ? -9.869 -14.568 1.373 1.00 97.12 139 ILE A O 1
ATOM 1172 N N . TYR A 1 140 ? -8.865 -12.645 1.944 1.00 98.06 140 TYR A N 1
ATOM 1173 C CA . TYR A 1 140 ? -8.125 -13.165 3.082 1.00 98.06 140 TYR A CA 1
ATOM 1174 C C . TYR A 1 140 ? -7.848 -12.048 4.081 1.00 98.06 140 TYR A C 1
ATOM 1176 O O . TYR A 1 140 ? -7.572 -10.911 3.688 1.00 98.06 140 TYR A O 1
ATOM 1184 N N . VAL A 1 141 ? -7.912 -12.389 5.365 1.00 98.31 141 VAL A N 1
ATOM 1185 C CA . VAL A 1 141 ? -7.555 -11.506 6.476 1.00 98.31 141 VAL A CA 1
ATOM 1186 C C . VAL A 1 141 ? -6.559 -12.209 7.383 1.00 98.31 141 VAL A C 1
ATOM 1188 O O . VAL A 1 141 ? -6.790 -13.350 7.788 1.00 98.31 141 VAL A O 1
ATOM 1191 N N . GLN A 1 142 ? -5.501 -11.493 7.753 1.00 98.44 142 GLN A N 1
ATOM 1192 C CA . GLN A 1 142 ? -4.547 -11.883 8.783 1.00 98.44 142 GLN A CA 1
ATOM 1193 C C . GLN A 1 142 ? -4.285 -10.713 9.730 1.00 98.44 142 GLN A C 1
ATOM 1195 O O . GLN A 1 142 ? -3.701 -9.715 9.333 1.00 98.44 142 GLN A O 1
ATOM 1200 N N . CYS A 1 143 ? -4.705 -10.847 10.981 1.00 98.12 143 CYS A N 1
ATOM 1201 C CA . CYS A 1 143 ? -4.483 -9.874 12.046 1.00 98.12 143 CYS A CA 1
ATOM 1202 C C . CYS A 1 143 ? -3.678 -10.566 13.142 1.00 98.12 143 CYS A C 1
ATOM 1204 O O . CYS A 1 143 ? -4.231 -11.370 13.892 1.00 98.12 143 CYS A O 1
ATOM 1206 N N . GLU A 1 144 ? -2.372 -10.325 13.182 1.00 96.00 144 GLU A N 1
ATOM 1207 C CA . GLU A 1 144 ? -1.471 -10.843 14.212 1.00 96.00 144 GLU A CA 1
ATOM 1208 C C . GLU A 1 144 ? -0.206 -9.983 14.268 1.00 96.00 144 GLU A C 1
ATOM 1210 O O . GLU A 1 144 ? 0.251 -9.471 13.246 1.00 96.00 144 GLU A O 1
ATOM 1215 N N . CYS A 1 145 ? 0.381 -9.842 15.457 1.00 93.69 145 CYS A N 1
ATOM 1216 C CA . CYS A 1 145 ? 1.647 -9.130 15.598 1.00 93.69 145 CYS A CA 1
ATOM 1217 C C . CYS A 1 145 ? 2.779 -9.837 14.864 1.00 93.69 145 CYS A C 1
ATOM 1219 O O . CYS A 1 145 ? 2.958 -11.053 14.964 1.00 93.69 145 CYS A O 1
ATOM 1221 N N . HIS A 1 146 ? 3.595 -9.031 14.202 1.00 92.50 146 HIS A N 1
ATOM 1222 C CA . HIS A 1 146 ? 4.787 -9.483 13.528 1.00 92.50 146 HIS A CA 1
ATOM 1223 C C . HIS A 1 146 ? 5.993 -8.562 13.597 1.00 92.50 146 HIS A C 1
ATOM 1225 O O . HIS A 1 146 ? 7.098 -9.030 13.340 1.00 92.50 146 HIS A O 1
ATOM 1231 N N . HIS A 1 147 ? 5.809 -7.279 13.907 1.00 86.94 147 HIS A N 1
ATOM 1232 C CA . HIS A 1 147 ? 6.894 -6.323 14.165 1.00 86.94 147 HIS A CA 1
ATOM 1233 C C . HIS A 1 147 ? 7.823 -6.013 12.974 1.00 86.94 147 HIS A C 1
ATOM 1235 O O . HIS A 1 147 ? 8.774 -5.248 13.107 1.00 86.94 147 HIS A O 1
ATOM 1241 N N . GLU A 1 148 ? 7.522 -6.557 11.798 1.00 87.69 148 GLU A N 1
ATOM 1242 C CA . GLU A 1 148 ? 8.222 -6.338 10.529 1.00 87.69 148 GLU A CA 1
ATOM 1243 C C . GLU A 1 148 ? 7.656 -5.145 9.714 1.00 87.69 148 GLU A C 1
ATOM 1245 O O . GLU A 1 148 ? 7.990 -4.996 8.537 1.00 87.69 148 GLU A O 1
ATOM 1250 N N . TYR A 1 149 ? 6.807 -4.292 10.314 1.00 87.88 149 TYR A N 1
ATOM 1251 C CA . TYR A 1 149 ? 6.148 -3.144 9.660 1.00 87.88 149 TYR A CA 1
ATOM 1252 C C . TYR A 1 149 ? 5.389 -3.539 8.371 1.00 87.88 149 TYR A C 1
ATOM 1254 O O . TYR A 1 149 ? 5.091 -4.711 8.135 1.00 87.88 149 TYR A O 1
ATOM 1262 N N . ASP A 1 150 ? 5.063 -2.567 7.513 1.00 92.00 150 ASP A N 1
ATOM 1263 C CA . ASP A 1 150 ? 4.287 -2.789 6.286 1.00 92.00 150 ASP A CA 1
ATOM 1264 C C . ASP A 1 150 ? 4.909 -3.852 5.369 1.00 92.00 150 ASP A C 1
ATOM 1266 O O . ASP A 1 150 ? 4.199 -4.682 4.805 1.00 92.00 150 ASP A O 1
ATOM 1270 N N . PHE A 1 151 ? 6.242 -3.898 5.270 1.00 90.06 151 PHE A N 1
ATOM 1271 C CA . PHE A 1 151 ? 6.939 -4.917 4.479 1.00 90.06 151 PHE A CA 1
ATOM 1272 C C . PHE A 1 151 ? 6.752 -6.330 5.043 1.00 90.06 151 PHE A C 1
ATOM 1274 O O . PHE A 1 151 ? 6.650 -7.290 4.279 1.00 90.06 151 PHE A O 1
ATOM 1281 N N . GLY A 1 152 ? 6.618 -6.471 6.362 1.00 94.19 152 GLY A N 1
ATOM 1282 C CA . GLY A 1 152 ? 6.193 -7.711 7.004 1.00 94.19 152 GLY A CA 1
ATOM 1283 C C . GLY A 1 152 ? 4.775 -8.125 6.630 1.00 94.19 152 GLY A C 1
ATOM 1284 O O . GLY A 1 152 ? 4.500 -9.309 6.407 1.00 94.19 152 GLY A O 1
ATOM 1285 N N . SER A 1 153 ? 3.864 -7.160 6.535 1.00 97.69 153 SER A N 1
ATOM 1286 C CA . SER A 1 153 ? 2.502 -7.406 6.062 1.00 97.69 153 SER A CA 1
ATOM 1287 C C . SER A 1 153 ? 2.498 -7.839 4.590 1.00 97.69 153 SER A C 1
ATOM 1289 O O . SER A 1 153 ? 1.848 -8.828 4.243 1.00 97.69 153 SER A O 1
ATOM 1291 N N . TYR A 1 154 ? 3.306 -7.196 3.739 1.00 98.06 154 TYR A N 1
ATOM 1292 C CA . TYR A 1 154 ? 3.499 -7.593 2.340 1.00 98.06 154 TYR A CA 1
ATOM 1293 C C . TYR A 1 154 ? 4.068 -9.011 2.212 1.00 98.06 154 TYR A C 1
ATOM 1295 O O . TYR A 1 154 ? 3.525 -9.821 1.463 1.00 98.06 154 TYR A O 1
ATOM 1303 N N . LYS A 1 155 ? 5.093 -9.357 3.003 1.00 97.31 155 LYS A N 1
ATOM 1304 C CA . LYS A 1 155 ? 5.669 -10.710 3.078 1.00 97.31 155 LYS A CA 1
ATOM 1305 C C . LYS A 1 155 ? 4.619 -11.768 3.421 1.00 97.31 155 LYS A C 1
ATOM 1307 O O . LYS A 1 155 ? 4.551 -12.798 2.757 1.00 97.31 155 LYS A O 1
ATOM 1312 N N . ARG A 1 156 ? 3.778 -11.529 4.433 1.00 98.44 156 ARG A N 1
ATOM 1313 C CA . ARG A 1 156 ? 2.698 -12.456 4.832 1.00 98.44 156 ARG A CA 1
ATOM 1314 C C . ARG A 1 156 ? 1.647 -12.616 3.749 1.00 98.44 156 ARG A C 1
ATOM 1316 O O . ARG A 1 156 ? 1.270 -13.743 3.440 1.00 98.44 156 ARG A O 1
ATOM 1323 N N . GLY A 1 157 ? 1.212 -11.505 3.157 1.00 98.38 157 GLY A N 1
ATOM 1324 C CA . GLY A 1 157 ? 0.255 -11.548 2.061 1.00 98.38 157 GLY A CA 1
ATOM 1325 C C . GLY A 1 157 ? 0.804 -12.320 0.863 1.00 98.38 157 GLY A C 1
ATOM 1326 O O . GLY A 1 157 ? 0.110 -13.164 0.308 1.00 98.38 157 GLY A O 1
ATOM 1327 N N . TRP A 1 158 ? 2.078 -12.115 0.527 1.00 98.25 158 TRP A N 1
ATOM 1328 C CA . TRP A 1 158 ? 2.764 -12.841 -0.539 1.00 98.25 158 TRP A CA 1
ATOM 1329 C C . TRP A 1 158 ? 2.889 -14.340 -0.245 1.00 98.25 158 TRP A C 1
ATOM 1331 O O . TRP A 1 158 ? 2.573 -15.166 -1.099 1.00 98.25 158 TRP A O 1
ATOM 1341 N N . LEU A 1 159 ? 3.267 -14.710 0.984 1.00 98.19 159 LEU A N 1
ATOM 1342 C CA . LEU A 1 159 ? 3.329 -16.107 1.424 1.00 98.19 159 LEU A CA 1
ATOM 1343 C C . LEU A 1 159 ? 1.970 -16.810 1.357 1.00 98.19 159 LEU A C 1
ATOM 1345 O O . LEU A 1 159 ? 1.927 -17.978 0.975 1.00 98.19 159 LEU A O 1
ATOM 1349 N N . TYR A 1 160 ? 0.880 -16.117 1.701 1.00 97.81 160 TYR A N 1
ATOM 1350 C CA . TYR A 1 160 ? -0.476 -16.633 1.508 1.00 97.81 160 TYR A CA 1
ATOM 1351 C C . TYR A 1 160 ? -0.767 -16.849 0.020 1.00 97.81 160 TYR A C 1
ATOM 1353 O O . TYR A 1 160 ? -1.153 -17.950 -0.364 1.00 97.81 160 TYR A O 1
ATOM 1361 N N . LEU A 1 161 ? -0.520 -15.844 -0.830 1.00 97.00 161 LEU A N 1
ATOM 1362 C CA . LEU A 1 161 ? -0.772 -15.951 -2.270 1.00 97.00 161 LEU A CA 1
ATOM 1363 C C . LEU A 1 161 ? -0.031 -17.138 -2.896 1.00 97.00 161 LEU A C 1
ATOM 1365 O O . LEU A 1 161 ? -0.643 -17.875 -3.662 1.00 97.00 161 LEU A O 1
ATOM 1369 N N . LYS A 1 162 ? 1.226 -17.395 -2.514 1.00 96.81 162 LYS A N 1
ATOM 1370 C CA . LYS A 1 162 ? 2.010 -18.553 -2.993 1.00 96.81 162 LYS A CA 1
ATOM 1371 C C . LYS A 1 162 ? 1.385 -19.916 -2.676 1.00 96.81 162 LYS A C 1
ATOM 1373 O O . LYS A 1 162 ? 1.744 -20.899 -3.314 1.00 96.81 162 LYS A O 1
ATOM 1378 N N . GLN A 1 163 ? 0.497 -19.993 -1.687 1.00 95.94 163 GLN A N 1
ATOM 1379 C CA . GLN A 1 163 ? -0.189 -21.228 -1.287 1.00 95.94 163 GLN A CA 1
ATOM 1380 C C . GLN A 1 163 ? -1.540 -21.410 -1.989 1.00 95.94 163 GLN A C 1
ATOM 1382 O O . GLN A 1 163 ? -2.188 -22.440 -1.815 1.00 95.94 163 GLN A O 1
ATOM 1387 N N . THR A 1 164 ? -1.980 -20.419 -2.766 1.00 94.38 164 THR A N 1
ATOM 1388 C CA . THR A 1 164 ? -3.256 -20.472 -3.483 1.00 94.38 164 THR A CA 1
ATOM 1389 C C . THR A 1 164 ? -3.132 -21.230 -4.803 1.00 94.38 164 THR A C 1
ATOM 1391 O O . THR A 1 164 ? -2.081 -21.253 -5.441 1.00 94.38 164 THR A O 1
ATOM 1394 N N . ASP A 1 165 ? -4.239 -21.823 -5.238 1.00 93.12 165 ASP A N 1
ATOM 1395 C CA . ASP A 1 165 ? -4.375 -22.525 -6.516 1.00 93.12 165 ASP A CA 1
ATOM 1396 C C . ASP A 1 165 ? -4.276 -21.592 -7.735 1.00 93.12 165 ASP A C 1
ATOM 1398 O O . ASP A 1 165 ? -3.831 -22.017 -8.798 1.00 93.12 165 ASP A O 1
ATOM 1402 N N . PHE A 1 166 ? -4.621 -20.314 -7.567 1.00 92.50 166 PHE A N 1
ATOM 1403 C CA . PHE A 1 166 ? -4.597 -19.286 -8.614 1.00 92.50 166 PHE A CA 1
ATOM 1404 C C . PHE A 1 166 ? -3.312 -18.440 -8.637 1.00 92.50 166 PHE A C 1
ATOM 1406 O O . PHE A 1 166 ? -3.244 -17.447 -9.359 1.00 92.50 166 PHE A O 1
ATOM 1413 N N . PHE A 1 167 ? -2.278 -18.778 -7.857 1.00 95.19 167 PHE A N 1
ATOM 1414 C CA . PHE A 1 167 ? -1.056 -17.963 -7.758 1.00 95.19 167 PHE A CA 1
ATOM 1415 C C . PHE A 1 167 ? -0.430 -17.634 -9.125 1.00 95.19 167 PHE A C 1
ATOM 1417 O O . PHE A 1 167 ? -0.022 -16.502 -9.380 1.00 95.19 167 PHE A O 1
ATOM 1424 N N . ASN A 1 168 ? -0.403 -18.615 -10.030 1.00 94.06 168 ASN A N 1
ATOM 1425 C CA . ASN A 1 168 ? 0.188 -18.475 -11.364 1.00 94.06 168 ASN A CA 1
ATOM 1426 C C . ASN A 1 168 ? -0.661 -17.626 -12.334 1.00 94.06 168 ASN A C 1
ATOM 1428 O O . ASN A 1 168 ? -0.154 -17.194 -13.380 1.00 94.06 168 ASN A O 1
ATOM 1432 N N . ASP A 1 169 ? -1.925 -17.370 -11.988 1.00 94.88 169 ASP A N 1
ATOM 1433 C CA . ASP A 1 169 ? -2.865 -16.571 -12.781 1.00 94.88 169 ASP A CA 1
ATOM 1434 C C . ASP A 1 169 ? -2.753 -15.071 -12.483 1.00 94.88 169 ASP A C 1
ATOM 1436 O O . ASP A 1 169 ? -3.258 -14.249 -13.248 1.00 94.88 169 ASP A O 1
ATOM 1440 N N . ILE A 1 170 ? -2.041 -14.699 -11.413 1.00 96.62 170 ILE A N 1
ATOM 1441 C CA . ILE A 1 170 ? -1.811 -13.303 -11.043 1.00 96.62 170 ILE A CA 1
ATOM 1442 C C . ILE A 1 170 ? -0.983 -12.617 -12.144 1.00 96.62 170 ILE A C 1
ATOM 1444 O O . ILE A 1 170 ? 0.126 -13.031 -12.493 1.00 96.62 170 ILE A O 1
ATOM 1448 N N . GLU A 1 171 ? -1.544 -11.550 -12.702 1.00 96.81 171 GLU A N 1
ATOM 1449 C CA . GLU A 1 171 ? -0.935 -10.693 -13.719 1.00 96.81 171 GLU A CA 1
ATOM 1450 C C . GLU A 1 171 ? -0.399 -9.393 -13.111 1.00 96.81 171 GLU A C 1
ATOM 1452 O O . GLU A 1 171 ? 0.626 -8.884 -13.566 1.00 96.81 171 GLU A O 1
ATOM 1457 N N . GLU A 1 172 ? -1.060 -8.873 -12.073 1.00 97.44 172 GLU A N 1
ATOM 1458 C CA . GLU A 1 172 ? -0.639 -7.670 -11.355 1.00 97.44 172 GLU A CA 1
ATOM 1459 C C . GLU A 1 172 ? -0.892 -7.783 -9.849 1.00 97.44 172 GLU A C 1
ATOM 1461 O O . GLU A 1 172 ? -1.925 -8.292 -9.404 1.00 97.44 172 GLU A O 1
ATOM 1466 N N . LEU A 1 173 ? 0.040 -7.251 -9.061 1.00 98.56 173 LEU A N 1
ATOM 1467 C CA . LEU A 1 173 ? -0.053 -7.190 -7.607 1.00 98.56 173 LEU A CA 1
ATOM 1468 C C . LEU A 1 173 ? 0.176 -5.763 -7.120 1.00 98.56 173 LEU A C 1
ATOM 1470 O O . LEU A 1 173 ? 1.214 -5.161 -7.394 1.00 98.56 173 LEU A O 1
ATOM 1474 N N . ILE A 1 174 ? -0.770 -5.252 -6.343 1.00 98.62 174 ILE A N 1
ATOM 1475 C CA . ILE A 1 174 ? -0.647 -3.984 -5.635 1.00 98.62 174 ILE A CA 1
ATOM 1476 C C . ILE A 1 174 ? -0.133 -4.257 -4.221 1.00 98.62 174 ILE A C 1
ATOM 1478 O O . ILE A 1 174 ? -0.715 -5.068 -3.504 1.00 98.62 174 ILE A O 1
ATOM 1482 N N . LEU A 1 175 ? 0.904 -3.547 -3.786 1.00 98.62 175 LEU A N 1
ATOM 1483 C CA . LEU A 1 175 ? 1.252 -3.435 -2.368 1.00 98.62 175 LEU A CA 1
ATOM 1484 C C . LEU A 1 175 ? 0.867 -2.036 -1.901 1.00 98.62 175 LEU A C 1
ATOM 1486 O O . LEU A 1 175 ? 1.346 -1.047 -2.454 1.00 98.62 175 LEU A O 1
ATOM 1490 N N . CYS A 1 176 ? -0.015 -1.933 -0.913 1.00 98.12 176 CYS A N 1
ATOM 1491 C CA . CYS A 1 176 ? -0.447 -0.640 -0.393 1.00 98.12 176 CYS A CA 1
ATOM 1492 C C . CYS A 1 176 ? -0.720 -0.697 1.108 1.00 98.12 176 CYS A C 1
ATOM 1494 O O . CYS A 1 176 ? -0.935 -1.773 1.661 1.00 98.12 176 CYS A O 1
ATOM 1496 N N . ASN A 1 177 ? -0.698 0.457 1.773 1.00 97.50 177 ASN A N 1
ATOM 1497 C CA . ASN A 1 177 ? -0.872 0.524 3.222 1.00 97.50 177 ASN A CA 1
ATOM 1498 C C . ASN A 1 177 ? -1.861 1.610 3.666 1.00 97.50 177 ASN A C 1
ATOM 1500 O O . ASN A 1 177 ? -2.365 2.419 2.880 1.00 97.50 177 ASN A O 1
ATOM 1504 N N . ASP A 1 178 ? -2.116 1.641 4.968 1.00 95.88 178 ASP A N 1
ATOM 1505 C CA . ASP A 1 178 ? -3.037 2.558 5.635 1.00 95.88 178 ASP A CA 1
ATOM 1506 C C . ASP A 1 178 ? -2.487 3.968 5.914 1.00 95.88 178 ASP A C 1
ATOM 1508 O O . ASP A 1 178 ? -3.167 4.800 6.529 1.00 95.88 178 ASP A O 1
ATOM 1512 N N . SER A 1 179 ? -1.283 4.287 5.433 1.00 93.19 179 SER A N 1
ATOM 1513 C CA . SER A 1 179 ? -0.637 5.579 5.686 1.00 93.19 179 SER A CA 1
ATOM 1514 C C . SER A 1 179 ? -1.268 6.754 4.921 1.00 93.19 179 SER A C 1
ATOM 1516 O O . SER A 1 179 ? -0.926 7.915 5.184 1.00 93.19 179 SER A O 1
ATOM 1518 N N . CYS A 1 180 ? -2.221 6.482 4.023 1.00 93.69 180 CYS A N 1
ATOM 1519 C CA . CYS A 1 180 ? -2.915 7.453 3.179 1.00 93.69 180 CYS A CA 1
ATOM 1520 C C . CYS A 1 180 ? -4.437 7.428 3.365 1.00 93.69 180 CYS A C 1
ATOM 1522 O O . CYS A 1 180 ? -5.057 6.376 3.479 1.00 93.69 180 CYS A O 1
ATOM 1524 N N . TYR A 1 181 ? -5.054 8.607 3.300 1.00 94.38 181 TYR A N 1
ATOM 1525 C CA . TYR A 1 181 ? -6.466 8.732 2.960 1.00 94.38 181 TYR A CA 1
ATOM 1526 C C . TYR A 1 181 ? -6.643 8.600 1.455 1.00 94.38 181 TYR A C 1
ATOM 1528 O O . TYR A 1 181 ? -5.907 9.222 0.686 1.00 94.38 181 TYR A O 1
ATOM 1536 N N . GLY A 1 182 ? -7.670 7.867 1.047 1.00 93.81 182 GLY A N 1
ATOM 1537 C CA . GLY A 1 182 ? -8.069 7.792 -0.342 1.00 93.81 182 GLY A CA 1
ATOM 1538 C C . GLY A 1 182 ? -9.062 6.665 -0.605 1.00 93.81 182 GLY A C 1
ATOM 1539 O O . GLY A 1 182 ? -9.465 5.980 0.332 1.00 93.81 182 GLY A O 1
ATOM 1540 N N . PRO A 1 183 ? -9.459 6.481 -1.869 1.00 96.25 183 PRO A N 1
ATOM 1541 C CA . PRO A 1 183 ? -9.099 7.360 -2.978 1.00 96.25 183 PRO A CA 1
ATOM 1542 C C . PRO A 1 183 ? -9.949 8.650 -3.020 1.00 96.25 183 PRO A C 1
ATOM 1544 O O . PRO A 1 183 ? -11.179 8.598 -2.983 1.00 96.25 183 PRO A O 1
ATOM 1547 N N . PHE A 1 184 ? -9.309 9.823 -3.112 1.00 95.06 184 PHE A N 1
ATOM 1548 C CA . PHE A 1 184 ? -9.988 11.107 -3.360 1.00 95.06 184 PHE A CA 1
ATOM 1549 C C . PHE A 1 184 ? -10.484 11.223 -4.804 1.00 95.06 184 PHE A C 1
ATOM 1551 O O . PHE A 1 184 ? -11.556 11.779 -5.035 1.00 95.06 184 PHE A O 1
ATOM 1558 N N . PHE A 1 185 ? -9.744 10.642 -5.747 1.00 95.44 185 PHE A N 1
ATOM 1559 C CA . PHE A 1 185 ? -10.115 10.497 -7.152 1.00 95.44 185 PHE A CA 1
ATOM 1560 C C . PHE A 1 185 ? -10.135 9.011 -7.529 1.00 95.44 185 PHE A C 1
ATOM 1562 O O . PHE A 1 185 ? -9.318 8.274 -6.982 1.00 95.44 185 PHE A O 1
ATOM 1569 N N . PRO A 1 186 ? -11.008 8.562 -8.452 1.00 95.50 186 PRO A N 1
ATOM 1570 C CA . PRO A 1 186 ? -11.088 7.154 -8.855 1.00 95.50 186 PRO A CA 1
ATOM 1571 C C . PRO A 1 186 ? -9.720 6.586 -9.259 1.00 95.50 186 PRO A C 1
ATOM 1573 O O . PRO A 1 186 ? -9.018 7.197 -10.071 1.00 95.50 186 PRO A O 1
ATOM 1576 N N . LEU A 1 187 ? -9.345 5.429 -8.704 1.00 96.75 187 LEU A N 1
ATOM 1577 C CA . LEU A 1 187 ? -8.055 4.786 -8.991 1.00 96.75 187 LEU A CA 1
ATOM 1578 C C . LEU A 1 187 ? -7.954 4.375 -10.463 1.00 96.75 187 LEU A C 1
ATOM 1580 O O . LEU A 1 187 ? -6.873 4.401 -11.035 1.00 96.75 187 LEU A O 1
ATOM 1584 N N . GLU A 1 188 ? -9.081 4.091 -11.107 1.00 95.81 188 GLU A N 1
ATOM 1585 C CA . GLU A 1 188 ? -9.196 3.750 -12.522 1.00 95.81 188 GLU A CA 1
ATOM 1586 C C . GLU A 1 188 ? -8.548 4.805 -13.426 1.00 95.81 188 GLU A C 1
ATOM 1588 O O . GLU A 1 188 ? -7.976 4.457 -14.456 1.00 95.81 188 GLU A O 1
ATOM 1593 N N . LYS A 1 189 ? -8.578 6.089 -13.033 1.00 93.25 189 LYS A N 1
ATOM 1594 C CA . LYS A 1 189 ? -7.903 7.163 -13.779 1.00 93.25 189 LYS A CA 1
ATOM 1595 C C . LYS A 1 189 ? -6.386 7.018 -13.736 1.00 93.25 189 LYS A C 1
ATOM 1597 O O . LYS A 1 189 ? -5.734 7.132 -14.767 1.00 93.25 189 LYS A O 1
ATOM 1602 N N . VAL A 1 190 ? -5.848 6.735 -12.554 1.00 94.38 190 VAL A N 1
ATOM 1603 C CA . VAL A 1 190 ? -4.411 6.539 -12.339 1.00 94.38 190 VAL A CA 1
ATOM 1604 C C . VAL A 1 190 ? -3.926 5.299 -13.073 1.00 94.38 190 VAL A C 1
ATOM 1606 O O . VAL A 1 190 ? -2.950 5.359 -13.811 1.00 94.38 190 VAL A O 1
ATOM 1609 N N . PHE A 1 191 ? -4.652 4.190 -12.931 1.00 95.19 191 PHE A N 1
ATOM 1610 C CA . PHE A 1 191 ? -4.361 2.951 -13.645 1.00 95.19 191 PHE A CA 1
ATOM 1611 C C . PHE A 1 191 ? -4.430 3.154 -15.163 1.00 95.19 191 PHE A C 1
ATOM 1613 O O . PHE A 1 191 ? -3.514 2.754 -15.875 1.00 95.19 191 PHE A O 1
ATOM 1620 N N . GLY A 1 192 ? -5.470 3.834 -15.655 1.00 94.88 192 GLY A N 1
ATOM 1621 C CA . GLY A 1 192 ? -5.620 4.162 -17.071 1.00 94.88 192 GLY A CA 1
ATOM 1622 C C . GLY A 1 192 ? -4.456 4.987 -17.620 1.00 94.88 192 GLY A C 1
ATOM 1623 O O . GLY A 1 192 ? -3.955 4.679 -18.698 1.00 94.88 192 GLY A O 1
ATOM 1624 N N . GLU A 1 193 ? -3.979 5.986 -16.873 1.00 94.00 193 GLU A N 1
ATOM 1625 C CA . GLU A 1 193 ? -2.812 6.775 -17.273 1.00 94.00 193 GLU A CA 1
ATOM 1626 C C . GLU A 1 193 ? -1.540 5.922 -17.310 1.00 94.00 193 GLU A C 1
ATOM 1628 O O . GLU A 1 193 ? -0.847 5.910 -18.325 1.00 94.00 193 GLU A O 1
ATOM 1633 N N . MET A 1 194 ? -1.260 5.158 -16.250 1.00 94.88 194 MET A N 1
ATOM 1634 C CA . MET A 1 194 ? -0.064 4.311 -16.175 1.00 94.88 194 MET A CA 1
ATOM 1635 C C . MET A 1 194 ? -0.055 3.198 -17.232 1.00 94.88 194 MET A C 1
ATOM 1637 O O . MET A 1 194 ? 1.014 2.803 -17.694 1.00 94.88 194 MET A O 1
ATOM 1641 N N . TYR A 1 195 ? -1.222 2.706 -17.657 1.00 93.25 195 TYR A N 1
ATOM 1642 C CA . TYR A 1 195 ? -1.343 1.763 -18.776 1.00 93.25 195 TYR A CA 1
ATOM 1643 C C . TYR A 1 195 ? -1.198 2.416 -20.148 1.00 93.25 195 TYR A C 1
ATOM 1645 O O . TYR A 1 195 ? -0.781 1.749 -21.091 1.00 93.25 195 TYR A O 1
ATOM 1653 N N . ALA A 1 196 ? -1.530 3.700 -20.274 1.00 92.19 196 ALA A N 1
ATOM 1654 C CA . ALA A 1 196 ? -1.382 4.442 -21.521 1.00 92.19 196 ALA A CA 1
ATOM 1655 C C . ALA A 1 196 ? 0.053 4.943 -21.762 1.00 92.19 196 ALA A C 1
ATOM 1657 O O . ALA A 1 196 ? 0.383 5.326 -22.889 1.00 92.19 196 ALA A O 1
ATOM 1658 N N . ARG A 1 197 ? 0.910 4.967 -20.728 1.00 89.25 197 ARG A N 1
ATOM 1659 C CA . ARG A 1 197 ? 2.317 5.367 -20.869 1.00 89.25 197 ARG A CA 1
ATOM 1660 C C . ARG A 1 197 ? 3.045 4.425 -21.826 1.00 89.25 197 ARG A C 1
ATOM 1662 O O . ARG A 1 197 ? 2.887 3.208 -21.785 1.00 89.25 197 ARG A O 1
ATOM 1669 N N . LYS A 1 198 ? 3.847 5.016 -22.714 1.00 72.38 198 LYS A N 1
ATOM 1670 C CA . LYS A 1 198 ? 4.692 4.271 -23.650 1.00 72.38 198 LYS A CA 1
ATOM 1671 C C . LYS A 1 198 ? 5.908 3.730 -22.905 1.00 72.38 198 LYS A C 1
ATOM 1673 O O . LYS A 1 198 ? 6.577 4.492 -22.216 1.00 72.38 198 LYS A O 1
ATOM 1678 N N . GLY A 1 199 ? 6.219 2.459 -23.123 1.00 71.44 199 GLY A N 1
ATOM 1679 C CA . GLY A 1 199 ? 7.351 1.773 -22.506 1.00 71.44 199 GLY A CA 1
ATOM 1680 C C . GLY A 1 199 ? 6.897 0.577 -21.678 1.00 71.44 199 GLY A C 1
ATOM 1681 O O . GLY A 1 199 ? 5.816 0.583 -21.086 1.00 71.44 199 GLY A O 1
ATOM 1682 N N . ASP A 1 200 ? 7.735 -0.452 -21.644 1.00 84.56 200 ASP A N 1
ATOM 1683 C CA . ASP A 1 200 ? 7.497 -1.668 -20.870 1.00 84.56 200 ASP A CA 1
ATOM 1684 C C . ASP A 1 200 ? 7.803 -1.405 -19.388 1.00 84.56 200 ASP A C 1
ATOM 1686 O O . ASP A 1 200 ? 8.818 -1.834 -18.860 1.00 84.56 200 ASP A O 1
ATOM 1690 N N . ILE A 1 201 ? 6.951 -0.626 -18.714 1.00 94.31 201 ILE A N 1
ATOM 1691 C CA . ILE A 1 201 ? 7.078 -0.373 -17.270 1.00 94.31 201 ILE A CA 1
ATOM 1692 C C . ILE A 1 201 ? 6.772 -1.678 -16.523 1.00 94.31 201 ILE A C 1
ATOM 1694 O O . ILE A 1 201 ? 5.657 -2.186 -16.594 1.00 94.31 201 ILE A O 1
ATOM 1698 N N . ASP A 1 202 ? 7.721 -2.226 -15.781 1.00 96.56 202 ASP A N 1
ATOM 1699 C CA . ASP A 1 202 ? 7.555 -3.487 -15.053 1.00 96.56 202 ASP A CA 1
ATOM 1700 C C . ASP A 1 202 ? 6.868 -3.294 -13.695 1.00 96.56 202 ASP A C 1
ATOM 1702 O O . ASP A 1 202 ? 6.087 -4.138 -13.243 1.00 96.56 202 ASP A O 1
ATOM 1706 N N . PHE A 1 203 ? 7.126 -2.158 -13.047 1.00 97.31 203 PHE A N 1
ATOM 1707 C CA . PHE A 1 2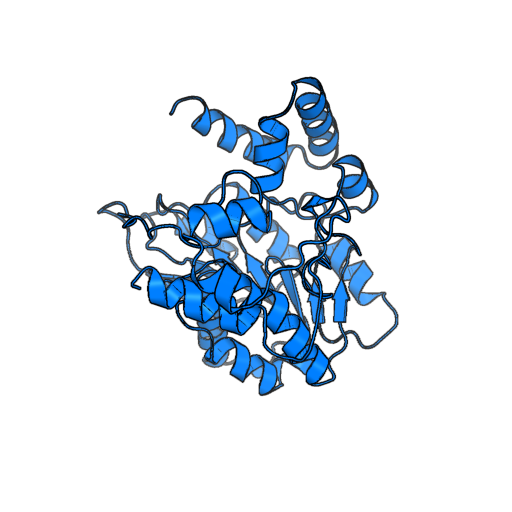03 ? 6.472 -1.773 -11.802 1.00 97.31 203 PHE A CA 1
ATOM 1708 C C . PHE A 1 203 ? 6.350 -0.260 -11.662 1.00 97.31 203 PHE A C 1
ATOM 1710 O O . PHE A 1 203 ? 7.094 0.504 -12.263 1.00 97.31 203 PHE A O 1
ATOM 1717 N N . TRP A 1 204 ? 5.388 0.200 -10.874 1.00 97.00 204 TRP A N 1
ATOM 1718 C CA . TRP A 1 204 ? 5.175 1.628 -10.670 1.00 97.00 204 TRP A CA 1
ATOM 1719 C C . TRP A 1 204 ? 4.568 1.934 -9.308 1.00 97.00 204 TRP A C 1
ATOM 1721 O O . TRP A 1 204 ? 4.133 1.037 -8.591 1.00 97.00 204 TRP A O 1
ATOM 1731 N N . GLY A 1 205 ? 4.523 3.210 -8.940 1.00 96.00 205 GLY A N 1
ATOM 1732 C CA . GLY A 1 205 ? 3.776 3.666 -7.769 1.00 96.00 205 GLY A CA 1
ATOM 1733 C C . GLY A 1 205 ? 3.210 5.064 -7.941 1.00 96.00 205 GLY A C 1
ATOM 1734 O O . GLY A 1 205 ? 3.294 5.652 -9.017 1.00 96.00 205 GLY A O 1
ATOM 1735 N N . ILE A 1 206 ? 2.601 5.614 -6.890 1.00 93.75 206 ILE A N 1
ATOM 1736 C CA . ILE A 1 206 ? 1.966 6.936 -7.010 1.00 93.75 206 ILE A CA 1
ATOM 1737 C C . ILE A 1 206 ? 3.015 8.047 -6.985 1.00 93.75 206 ILE A C 1
ATOM 1739 O O . ILE A 1 206 ? 3.035 8.866 -7.891 1.00 93.75 206 ILE A O 1
ATOM 1743 N N . HIS A 1 207 ? 3.890 8.077 -5.980 1.00 88.75 207 HIS A N 1
ATOM 1744 C CA . HIS A 1 207 ? 4.829 9.183 -5.778 1.00 88.75 207 HIS A CA 1
ATOM 1745 C C . HIS A 1 207 ? 6.284 8.746 -5.878 1.00 88.75 207 HIS A C 1
ATOM 1747 O O . HIS A 1 207 ? 6.675 7.748 -5.263 1.00 88.75 207 HIS A O 1
ATOM 1753 N N . ARG A 1 208 ? 7.091 9.573 -6.550 1.00 86.81 208 ARG A N 1
ATOM 1754 C CA . ARG A 1 208 ? 8.553 9.521 -6.474 1.00 86.81 208 ARG A CA 1
ATOM 1755 C C . ARG A 1 208 ? 9.072 10.199 -5.211 1.00 86.81 208 ARG A C 1
ATOM 1757 O O . ARG A 1 208 ? 8.569 11.237 -4.778 1.00 86.81 208 ARG A O 1
ATOM 1764 N N . ASN A 1 209 ? 10.127 9.643 -4.639 1.00 78.31 209 ASN A N 1
ATOM 1765 C CA . ASN A 1 209 ? 10.962 10.294 -3.648 1.00 78.31 209 ASN A CA 1
ATOM 1766 C C . ASN A 1 209 ? 12.409 10.312 -4.150 1.00 78.31 209 ASN A C 1
ATOM 1768 O O . ASN A 1 209 ? 12.910 9.286 -4.587 1.00 78.31 209 ASN A O 1
ATOM 1772 N N . SER A 1 210 ? 13.050 11.477 -4.068 1.00 73.56 210 SER A N 1
ATOM 1773 C CA . SER A 1 210 ? 14.432 11.707 -4.512 1.00 73.56 210 SER A CA 1
ATOM 1774 C C . SER A 1 210 ? 15.339 12.168 -3.362 1.00 73.56 210 SER A C 1
ATOM 1776 O O . SER A 1 210 ? 16.462 12.605 -3.594 1.00 73.56 210 SER A O 1
ATOM 1778 N N . GLU A 1 211 ? 14.862 12.126 -2.105 1.00 65.06 211 GLU A N 1
ATOM 1779 C CA . GLU A 1 211 ? 15.674 12.524 -0.941 1.00 65.06 211 GLU A CA 1
ATOM 1780 C C . GLU A 1 211 ? 16.843 11.551 -0.692 1.00 65.06 211 GLU A C 1
ATOM 1782 O O . GLU A 1 211 ? 17.899 11.976 -0.229 1.00 65.06 211 GLU A O 1
ATOM 1787 N N . ILE A 1 212 ? 16.659 10.259 -0.993 1.00 56.06 212 ILE A N 1
ATOM 1788 C CA . ILE A 1 212 ? 17.655 9.191 -0.810 1.00 56.06 212 ILE A CA 1
ATOM 1789 C C . ILE A 1 212 ? 17.640 8.315 -2.069 1.00 56.06 212 ILE A C 1
ATOM 1791 O O . ILE A 1 212 ? 17.098 7.213 -2.066 1.00 56.06 212 ILE A O 1
ATOM 1795 N N . GLY A 1 213 ? 18.165 8.860 -3.169 1.00 67.44 213 GLY A N 1
ATOM 1796 C CA . GLY A 1 213 ? 18.039 8.253 -4.497 1.00 67.44 213 GLY A CA 1
ATOM 1797 C C . GLY A 1 213 ? 16.602 8.276 -5.019 1.00 67.44 213 GLY A C 1
ATOM 1798 O O . GLY A 1 213 ? 15.653 8.449 -4.252 1.00 67.44 213 GLY A O 1
ATOM 1799 N N . ASP A 1 214 ? 16.446 8.120 -6.328 1.00 79.00 214 ASP A N 1
ATOM 1800 C CA . ASP A 1 214 ? 15.128 8.034 -6.948 1.00 79.00 214 ASP A CA 1
ATOM 1801 C C . ASP A 1 214 ? 14.492 6.681 -6.615 1.00 79.00 214 ASP A C 1
ATOM 1803 O O . ASP A 1 214 ? 15.028 5.626 -6.944 1.00 79.00 214 ASP A O 1
ATOM 1807 N N . HIS A 1 215 ? 13.354 6.717 -5.926 1.00 83.94 215 HIS A N 1
ATOM 1808 C CA . HIS A 1 215 ? 12.580 5.527 -5.587 1.00 83.94 215 HIS A CA 1
ATOM 1809 C C . HIS A 1 215 ? 11.082 5.827 -5.504 1.00 83.94 215 HIS A C 1
ATOM 1811 O O . HIS A 1 215 ? 10.654 6.975 -5.349 1.00 83.94 215 HIS A O 1
ATOM 1817 N N . ILE A 1 216 ? 10.271 4.775 -5.573 1.00 90.62 216 ILE A N 1
ATOM 1818 C CA . ILE A 1 216 ? 8.830 4.840 -5.329 1.00 90.62 216 ILE A CA 1
ATOM 1819 C C . ILE A 1 216 ? 8.562 4.817 -3.817 1.00 90.62 216 ILE A C 1
ATOM 1821 O O . ILE A 1 216 ? 9.193 4.079 -3.061 1.00 90.62 216 ILE A O 1
ATOM 1825 N N . GLN A 1 217 ? 7.587 5.599 -3.352 1.00 87.12 217 GLN A N 1
ATOM 1826 C CA . GLN A 1 217 ? 7.172 5.556 -1.947 1.00 87.12 217 GLN A CA 1
ATOM 1827 C C . GLN A 1 217 ? 6.377 4.285 -1.607 1.00 87.12 217 GLN A C 1
ATOM 1829 O O . GLN A 1 217 ? 5.428 3.919 -2.298 1.00 87.12 217 GLN A O 1
ATOM 1834 N N . SER A 1 218 ? 6.686 3.679 -0.459 1.00 86.75 218 SER A N 1
ATOM 1835 C CA . SER A 1 218 ? 6.245 2.324 -0.072 1.00 86.75 218 SER A CA 1
ATOM 1836 C C . SER A 1 218 ? 4.753 2.115 0.208 1.00 86.75 218 SER A C 1
ATOM 1838 O O . SER A 1 218 ? 4.311 0.982 0.410 1.00 86.75 218 SER A O 1
ATOM 1840 N N . PHE A 1 219 ? 3.960 3.186 0.193 1.00 92.06 219 PHE A N 1
ATOM 1841 C CA . PHE A 1 219 ? 2.528 3.115 0.477 1.00 92.06 219 PHE A CA 1
ATOM 1842 C C . PHE A 1 219 ? 1.676 2.679 -0.712 1.00 92.06 219 PHE A C 1
ATOM 1844 O O . PHE A 1 219 ? 0.487 2.410 -0.526 1.00 92.06 219 PHE A O 1
ATOM 1851 N N . PHE A 1 220 ? 2.239 2.677 -1.924 1.00 96.25 220 PHE A N 1
ATOM 1852 C CA . PHE A 1 220 ? 1.537 2.213 -3.110 1.00 96.25 220 PHE A CA 1
ATOM 1853 C C . PHE A 1 220 ? 2.510 1.809 -4.217 1.00 96.25 220 PHE A C 1
ATOM 1855 O O . PHE A 1 220 ? 3.093 2.666 -4.884 1.00 96.25 220 PHE A O 1
ATOM 1862 N N . TYR A 1 221 ? 2.615 0.506 -4.435 1.00 97.38 221 TYR A N 1
ATOM 1863 C CA . TYR A 1 221 ? 3.307 -0.114 -5.552 1.00 97.38 221 TYR A CA 1
ATOM 1864 C C . TYR A 1 221 ? 2.338 -0.953 -6.375 1.00 97.38 221 TYR A C 1
ATOM 1866 O O . TYR A 1 221 ? 1.422 -1.557 -5.824 1.00 97.38 221 TYR A O 1
ATOM 1874 N N . VAL A 1 222 ? 2.606 -1.065 -7.669 1.00 98.12 222 VAL A N 1
ATOM 1875 C CA . VAL A 1 222 ? 1.971 -2.007 -8.586 1.00 98.12 222 VAL A CA 1
ATOM 1876 C C . VAL A 1 222 ? 3.064 -2.736 -9.348 1.00 98.12 222 VAL A C 1
ATOM 1878 O O . VAL A 1 222 ? 3.887 -2.109 -10.009 1.00 98.12 222 VAL A O 1
ATOM 1881 N N . PHE A 1 223 ? 3.063 -4.059 -9.256 1.00 98.19 223 PHE A N 1
ATOM 1882 C CA . PHE A 1 223 ? 4.023 -4.945 -9.904 1.00 98.19 223 PHE A CA 1
ATOM 1883 C C . PHE A 1 223 ? 3.320 -5.762 -10.976 1.00 98.19 223 PHE A C 1
ATOM 1885 O O . PHE A 1 223 ? 2.283 -6.369 -10.701 1.00 98.19 223 PHE A O 1
ATOM 1892 N N . ARG A 1 224 ? 3.886 -5.804 -12.183 1.00 97.00 224 ARG A N 1
ATOM 1893 C CA . ARG A 1 224 ? 3.394 -6.661 -13.267 1.00 97.00 224 ARG A CA 1
ATOM 1894 C C . ARG A 1 224 ? 4.018 -8.052 -13.185 1.00 97.00 224 ARG A C 1
ATOM 1896 O O . ARG A 1 224 ? 5.021 -8.271 -12.503 1.00 97.00 224 ARG A O 1
ATOM 1903 N N . LYS A 1 225 ? 3.435 -8.998 -13.923 1.00 95.75 225 LYS A N 1
ATOM 1904 C CA . LYS A 1 225 ? 3.841 -10.411 -13.963 1.00 95.75 225 LYS A CA 1
ATOM 1905 C C . LYS A 1 225 ? 5.343 -10.630 -14.185 1.00 95.75 225 LYS A C 1
ATOM 1907 O O . LYS A 1 225 ? 5.888 -11.569 -13.612 1.00 95.75 225 LYS A O 1
ATOM 1912 N N . SER A 1 226 ? 6.010 -9.770 -14.962 1.00 94.94 226 SER A N 1
ATOM 1913 C CA . SER A 1 226 ? 7.466 -9.817 -15.179 1.00 94.94 226 SER A CA 1
ATOM 1914 C C . SER A 1 226 ? 8.252 -9.740 -13.866 1.00 94.94 226 SER A C 1
ATOM 1916 O O . SER A 1 226 ? 9.165 -10.535 -13.649 1.00 94.94 226 SER A O 1
ATOM 1918 N N . VAL A 1 227 ? 7.851 -8.849 -12.956 1.00 97.12 227 VAL A N 1
ATOM 1919 C CA . VAL A 1 227 ? 8.462 -8.713 -11.628 1.00 97.12 227 VAL A CA 1
ATOM 1920 C C . VAL A 1 227 ? 8.025 -9.842 -10.701 1.00 97.12 227 VAL A C 1
ATOM 1922 O O . VAL A 1 227 ? 8.858 -10.411 -10.003 1.00 97.12 227 VAL A O 1
ATOM 1925 N N . LEU A 1 228 ? 6.740 -10.209 -10.714 1.00 96.81 228 LEU A N 1
ATOM 1926 C CA . LEU A 1 228 ? 6.195 -11.250 -9.827 1.00 96.81 228 LEU A CA 1
ATOM 1927 C C . LEU A 1 228 ? 6.804 -12.635 -10.070 1.00 96.81 228 LEU A C 1
ATOM 1929 O O . LEU A 1 228 ? 6.957 -13.412 -9.132 1.00 96.81 228 LEU A O 1
ATOM 1933 N N . ALA A 1 229 ? 7.171 -12.936 -11.317 1.00 95.50 229 ALA A N 1
ATOM 1934 C CA . ALA A 1 229 ? 7.853 -14.173 -11.685 1.00 95.50 229 ALA A CA 1
ATOM 1935 C C . ALA A 1 229 ? 9.354 -14.172 -11.331 1.00 95.50 229 ALA A C 1
ATOM 1937 O O . ALA A 1 229 ? 10.025 -15.194 -11.486 1.00 95.50 229 ALA A O 1
ATOM 1938 N N . SER A 1 230 ? 9.902 -13.040 -10.878 1.00 95.94 230 SER A N 1
ATOM 1939 C CA . SER A 1 230 ? 11.329 -12.893 -10.609 1.00 95.94 230 SER A CA 1
ATOM 1940 C C . SER A 1 230 ? 11.724 -13.445 -9.238 1.00 95.94 230 SER A C 1
ATOM 1942 O O . SER A 1 230 ? 11.130 -13.063 -8.223 1.00 95.94 230 SER A O 1
ATOM 1944 N N . PRO A 1 231 ? 12.810 -14.238 -9.146 1.00 90.62 231 PRO A N 1
ATOM 1945 C CA . PRO A 1 231 ? 13.365 -14.636 -7.856 1.00 90.62 231 PRO A CA 1
ATOM 1946 C C . PRO A 1 231 ? 13.903 -13.440 -7.056 1.00 90.62 231 PRO A C 1
ATOM 1948 O O . PRO A 1 231 ? 14.035 -13.541 -5.840 1.00 90.62 231 PRO A O 1
ATOM 1951 N N . VAL A 1 232 ? 14.195 -12.305 -7.706 1.00 90.00 232 VAL A N 1
ATOM 1952 C CA . VAL A 1 232 ? 14.638 -11.076 -7.025 1.00 90.00 232 VAL A CA 1
ATOM 1953 C C . VAL A 1 232 ? 13.511 -10.500 -6.169 1.00 90.00 232 VAL A C 1
ATOM 1955 O O . VAL A 1 232 ? 13.740 -10.144 -5.015 1.00 90.00 232 VAL A O 1
ATOM 1958 N N . PHE A 1 233 ? 12.290 -10.455 -6.707 1.00 90.69 233 PHE A N 1
ATOM 1959 C CA . PHE A 1 233 ? 11.112 -9.980 -5.983 1.00 90.69 233 PHE A CA 1
ATOM 1960 C C . PHE A 1 233 ? 10.762 -10.910 -4.814 1.00 90.69 233 PHE A C 1
ATOM 1962 O O . PHE A 1 233 ? 10.611 -10.452 -3.680 1.00 90.69 233 PHE A O 1
ATOM 1969 N N . ASP A 1 234 ? 10.707 -12.221 -5.074 1.00 88.06 234 ASP A N 1
ATOM 1970 C CA . ASP A 1 234 ? 10.437 -13.230 -4.043 1.00 88.06 234 ASP A CA 1
ATOM 1971 C C . ASP A 1 234 ? 11.497 -13.191 -2.933 1.00 88.06 234 ASP A C 1
ATOM 1973 O O . ASP A 1 234 ? 11.170 -13.098 -1.751 1.00 88.06 234 ASP A O 1
ATOM 1977 N N . GLY A 1 235 ? 12.777 -13.184 -3.314 1.00 81.88 235 GLY A N 1
ATOM 1978 C CA . GLY A 1 235 ? 13.899 -13.128 -2.385 1.00 81.88 235 GLY A CA 1
ATOM 1979 C C . GLY A 1 235 ? 13.879 -11.874 -1.516 1.00 81.88 235 GLY A C 1
ATOM 1980 O O . GLY A 1 235 ? 14.122 -11.971 -0.314 1.00 81.88 235 GLY A O 1
ATOM 1981 N N . PHE A 1 236 ? 13.531 -10.718 -2.088 1.00 87.62 236 PHE A N 1
ATOM 1982 C CA . PHE A 1 236 ? 13.410 -9.470 -1.338 1.00 87.62 236 PHE A CA 1
ATOM 1983 C C . PHE A 1 236 ? 12.326 -9.558 -0.256 1.00 87.62 236 PHE A C 1
ATOM 1985 O O . PHE A 1 236 ? 12.613 -9.314 0.916 1.00 87.62 236 PHE A O 1
ATOM 1992 N N . LEU A 1 237 ? 11.099 -9.961 -0.615 1.00 88.19 237 LEU A N 1
ATOM 1993 C CA . LEU A 1 237 ? 9.996 -10.063 0.349 1.00 88.19 237 LEU A CA 1
ATOM 1994 C C . LEU A 1 237 ? 10.270 -11.110 1.436 1.00 88.19 237 LEU A C 1
ATOM 1996 O O . LEU A 1 237 ? 9.947 -10.888 2.603 1.00 88.19 237 LEU A O 1
ATOM 2000 N N . LEU A 1 238 ? 10.890 -12.239 1.086 1.00 85.50 238 LEU A N 1
ATOM 2001 C CA . LEU A 1 238 ? 11.239 -13.282 2.055 1.00 85.50 238 LEU A CA 1
ATOM 2002 C C . LEU A 1 238 ? 12.389 -12.872 2.986 1.00 85.50 238 LEU A C 1
ATOM 2004 O O . LEU A 1 238 ? 12.451 -13.356 4.120 1.00 85.50 238 LEU A O 1
ATOM 2008 N N . ALA A 1 239 ? 13.269 -11.975 2.537 1.00 83.38 239 ALA A N 1
ATOM 2009 C CA . ALA A 1 239 ? 14.385 -11.458 3.321 1.00 83.38 239 ALA A CA 1
ATOM 2010 C C . ALA A 1 239 ? 13.986 -10.373 4.333 1.00 83.38 239 ALA A C 1
ATOM 2012 O O . ALA A 1 239 ? 14.803 -10.066 5.201 1.00 83.38 239 ALA A O 1
ATOM 2013 N N . VAL A 1 240 ? 12.761 -9.830 4.265 1.00 82.25 240 VAL A N 1
ATOM 2014 C CA . VAL A 1 240 ? 12.250 -8.866 5.253 1.00 82.25 240 VAL A CA 1
ATOM 2015 C C . VAL A 1 240 ? 12.323 -9.475 6.653 1.00 82.25 240 VAL A C 1
ATOM 2017 O O . VAL A 1 240 ? 11.892 -10.613 6.874 1.00 82.25 240 VAL A O 1
ATOM 2020 N N . ARG A 1 241 ? 12.880 -8.709 7.589 1.00 78.12 241 ARG A N 1
ATOM 2021 C CA . ARG A 1 241 ? 13.065 -9.055 9.001 1.00 78.12 241 ARG A CA 1
ATOM 2022 C C . ARG A 1 241 ? 12.638 -7.891 9.884 1.00 78.12 241 ARG A C 1
ATOM 2024 O O . ARG A 1 241 ? 12.490 -6.761 9.420 1.00 78.12 241 ARG A O 1
ATOM 2031 N N . GLU A 1 242 ? 12.435 -8.176 11.167 1.00 74.81 242 GLU A N 1
ATOM 2032 C CA . GLU A 1 242 ? 12.174 -7.125 12.142 1.00 74.81 242 GLU A CA 1
ATOM 2033 C C . GLU A 1 242 ? 13.389 -6.199 12.210 1.00 74.81 242 GLU A C 1
ATOM 2035 O O . GLU A 1 242 ? 14.497 -6.637 12.518 1.00 74.81 242 GLU A O 1
ATOM 2040 N N . GLU A 1 243 ? 13.152 -4.917 11.950 1.00 63.84 243 GLU A N 1
ATOM 2041 C CA . GLU A 1 243 ? 14.147 -3.869 12.128 1.00 63.84 243 GLU A CA 1
ATOM 2042 C C . GLU A 1 243 ? 13.855 -3.082 13.406 1.00 63.84 243 GLU A C 1
ATOM 2044 O O . GLU A 1 243 ? 12.701 -2.836 13.797 1.00 63.84 243 GLU A O 1
ATOM 2049 N N . ILE A 1 244 ? 14.931 -2.693 14.083 1.00 54.34 244 ILE A N 1
ATOM 2050 C CA . ILE A 1 244 ? 14.854 -1.924 15.327 1.00 54.34 244 ILE A CA 1
ATOM 2051 C C . ILE A 1 244 ? 14.658 -0.434 15.008 1.00 54.34 244 ILE A C 1
ATOM 2053 O O . ILE A 1 244 ? 13.923 0.241 15.731 1.00 54.34 244 ILE A O 1
ATOM 2057 N N . ASP A 1 245 ? 15.254 0.060 13.917 1.00 55.56 245 ASP A N 1
ATOM 2058 C CA . ASP A 1 245 ? 15.206 1.462 13.494 1.00 55.56 245 ASP A CA 1
ATOM 2059 C C . ASP A 1 245 ? 14.259 1.669 12.297 1.00 55.56 245 ASP A C 1
ATOM 2061 O O . ASP A 1 245 ? 14.268 0.927 11.317 1.00 55.56 245 ASP A O 1
ATOM 2065 N N . VAL A 1 246 ? 13.453 2.731 12.351 1.00 55.28 246 VAL A N 1
ATOM 2066 C CA . VAL A 1 246 ? 12.604 3.162 11.228 1.00 55.28 246 VAL A CA 1
ATOM 2067 C C . VAL A 1 246 ? 13.457 3.604 10.033 1.00 55.28 246 VAL A C 1
ATOM 2069 O O . VAL A 1 246 ? 13.036 3.465 8.888 1.00 55.28 246 VAL A O 1
ATOM 2072 N N . LEU A 1 247 ? 14.661 4.126 10.274 1.00 53.69 247 LEU A N 1
ATOM 2073 C CA . LEU A 1 247 ? 15.601 4.472 9.215 1.00 53.69 247 LEU A CA 1
ATOM 2074 C C . LEU A 1 247 ? 16.105 3.222 8.487 1.00 53.69 247 LEU A C 1
ATOM 2076 O O . LEU A 1 247 ? 16.197 3.255 7.263 1.00 53.69 247 LEU A O 1
ATOM 2080 N N . ASP A 1 248 ? 16.347 2.122 9.203 1.00 54.25 248 ASP A N 1
ATOM 2081 C CA . ASP A 1 248 ? 16.710 0.840 8.588 1.00 54.25 248 ASP A CA 1
ATOM 2082 C C . ASP A 1 248 ? 15.553 0.306 7.736 1.00 54.25 248 ASP A C 1
ATOM 2084 O O . ASP A 1 248 ? 15.778 -0.153 6.622 1.00 54.25 248 ASP A O 1
ATOM 2088 N N . VAL A 1 249 ? 14.299 0.483 8.168 1.00 56.94 249 VAL A N 1
ATOM 2089 C CA . VAL A 1 249 ? 13.120 0.177 7.334 1.00 56.94 249 VAL A CA 1
ATOM 2090 C C . VAL A 1 249 ? 13.111 1.010 6.047 1.00 56.94 249 VAL A C 1
ATOM 2092 O O . VAL A 1 249 ? 12.860 0.484 4.965 1.00 56.94 249 VAL A O 1
ATOM 2095 N N . VAL A 1 250 ? 13.398 2.312 6.129 1.00 56.22 250 VAL A N 1
ATOM 2096 C CA . VAL A 1 250 ? 13.421 3.185 4.944 1.00 56.22 250 VAL A CA 1
ATOM 2097 C C . VAL A 1 250 ? 14.570 2.819 4.004 1.00 56.22 250 VAL A C 1
ATOM 2099 O O . VAL A 1 250 ? 14.363 2.734 2.797 1.00 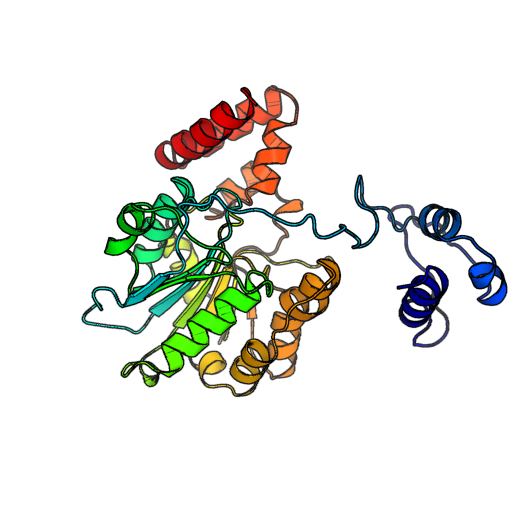56.22 250 VAL A O 1
ATOM 2102 N N . LEU A 1 251 ? 15.772 2.598 4.533 1.00 54.59 251 LEU A N 1
ATOM 2103 C CA . LEU A 1 251 ? 16.964 2.328 3.731 1.00 54.59 251 LEU A CA 1
ATOM 2104 C C . LEU A 1 251 ? 16.959 0.910 3.153 1.00 54.59 251 LEU A C 1
ATOM 2106 O O . LEU A 1 251 ? 17.163 0.745 1.951 1.00 54.59 251 LEU A O 1
ATOM 2110 N N . ASN A 1 252 ? 16.691 -0.100 3.983 1.00 57.16 252 ASN A N 1
ATOM 2111 C CA . ASN A 1 252 ? 16.722 -1.502 3.570 1.00 57.16 252 ASN A CA 1
ATOM 2112 C C . ASN A 1 252 ? 15.482 -1.877 2.761 1.00 57.16 252 ASN A C 1
ATOM 2114 O O . ASN A 1 252 ? 15.586 -2.709 1.858 1.00 57.16 252 ASN A O 1
ATOM 2118 N N . TYR A 1 253 ? 14.328 -1.261 3.054 1.00 65.25 253 TYR A N 1
ATOM 2119 C CA . TYR A 1 253 ? 13.072 -1.623 2.407 1.00 65.25 253 TYR A CA 1
ATOM 2120 C C . TYR A 1 253 ? 12.532 -0.563 1.445 1.00 65.25 253 TYR A C 1
ATOM 2122 O O . TYR A 1 253 ? 12.445 -0.845 0.259 1.00 65.25 253 TYR A O 1
ATOM 2130 N N . GLU A 1 254 ? 12.189 0.656 1.875 1.00 61.62 254 GLU A N 1
ATOM 2131 C CA . GLU A 1 254 ? 11.527 1.626 0.973 1.00 61.62 254 GLU A CA 1
ATOM 2132 C C . GLU A 1 254 ? 12.410 2.063 -0.211 1.00 61.62 254 GLU A C 1
ATOM 2134 O O . GLU A 1 254 ? 12.012 1.896 -1.365 1.00 61.62 254 GLU A O 1
ATOM 2139 N N . ALA A 1 255 ? 13.614 2.571 0.060 1.00 60.47 255 ALA A N 1
ATOM 2140 C CA . ALA A 1 255 ? 14.581 2.935 -0.976 1.00 60.47 255 ALA A CA 1
ATOM 2141 C C . ALA A 1 255 ? 15.253 1.690 -1.583 1.00 60.47 255 ALA A C 1
ATOM 2143 O O . ALA A 1 255 ? 15.481 1.617 -2.794 1.00 60.47 255 ALA A O 1
ATOM 2144 N N . GLY A 1 256 ? 15.522 0.682 -0.745 1.00 70.75 256 GLY A N 1
ATOM 2145 C CA . GLY A 1 256 ? 16.129 -0.580 -1.158 1.00 70.75 256 GLY A CA 1
ATOM 2146 C C . GLY A 1 256 ? 15.308 -1.331 -2.204 1.00 70.75 256 GLY A C 1
ATOM 2147 O O . GLY A 1 256 ? 15.884 -1.857 -3.152 1.00 70.75 256 GLY A O 1
ATOM 2148 N N . PHE A 1 257 ? 13.975 -1.339 -2.098 1.00 82.38 257 PHE A N 1
ATOM 2149 C CA . PHE A 1 257 ? 13.136 -2.162 -2.968 1.00 82.38 257 PHE A CA 1
ATOM 2150 C C . PHE A 1 257 ? 13.173 -1.715 -4.429 1.00 82.38 257 PHE A C 1
ATOM 2152 O O . PHE A 1 257 ? 13.442 -2.531 -5.311 1.00 82.38 257 PHE A O 1
ATOM 2159 N N . THR A 1 258 ? 12.977 -0.415 -4.684 1.00 85.94 258 THR A N 1
ATOM 2160 C CA . THR A 1 258 ? 13.062 0.125 -6.051 1.00 85.94 258 THR A CA 1
ATOM 2161 C C . THR A 1 258 ? 14.469 -0.085 -6.615 1.00 85.94 258 THR A C 1
ATOM 2163 O O . THR A 1 258 ? 14.609 -0.597 -7.722 1.00 85.94 258 THR A O 1
ATOM 2166 N N . SER A 1 259 ? 15.515 0.204 -5.829 1.00 82.56 259 SER A N 1
ATOM 2167 C CA . SER A 1 259 ? 16.905 0.055 -6.281 1.00 82.56 259 SER A CA 1
ATOM 2168 C C . SER A 1 259 ? 17.292 -1.397 -6.592 1.00 82.56 259 SER A C 1
ATOM 2170 O O . SER A 1 259 ? 18.021 -1.648 -7.549 1.00 82.56 259 SER A O 1
ATOM 2172 N N . VAL A 1 260 ? 16.827 -2.368 -5.800 1.00 85.19 260 VAL A N 1
ATOM 2173 C CA . VAL A 1 260 ? 17.096 -3.797 -6.030 1.00 85.19 260 VAL A CA 1
ATOM 2174 C C . VAL A 1 260 ? 16.455 -4.273 -7.333 1.00 85.19 260 VAL A C 1
ATOM 2176 O O . VAL A 1 260 ? 17.106 -4.977 -8.103 1.00 85.19 260 VAL A O 1
ATOM 2179 N N . LEU A 1 261 ? 15.211 -3.869 -7.602 1.00 87.94 261 LEU A N 1
ATOM 2180 C CA . LEU A 1 261 ? 14.510 -4.237 -8.833 1.00 87.94 261 LEU A CA 1
ATOM 2181 C C . LEU A 1 261 ? 15.104 -3.539 -10.062 1.00 87.94 261 LEU A C 1
ATOM 2183 O O . LEU A 1 261 ? 15.337 -4.185 -11.081 1.00 87.94 261 LEU A O 1
ATOM 2187 N N . GLU A 1 262 ? 15.437 -2.256 -9.951 1.00 90.00 262 GLU A N 1
ATOM 2188 C CA . GLU A 1 262 ? 16.108 -1.508 -11.017 1.00 90.00 262 GLU A CA 1
ATOM 2189 C C . GLU A 1 262 ? 17.466 -2.133 -11.380 1.00 90.00 262 GLU A C 1
ATOM 2191 O O . GLU A 1 262 ? 17.757 -2.361 -12.553 1.00 90.00 262 GLU A O 1
ATOM 2196 N N . LYS A 1 263 ? 18.278 -2.516 -10.384 1.00 87.50 263 LYS A N 1
ATOM 2197 C CA . LYS A 1 263 ? 19.555 -3.225 -10.608 1.00 87.50 263 LYS A CA 1
ATOM 2198 C C . LYS A 1 263 ? 19.380 -4.609 -11.232 1.00 87.50 263 LYS A C 1
ATOM 2200 O O . LYS A 1 263 ? 20.316 -5.108 -11.852 1.00 87.50 263 LYS A O 1
ATOM 2205 N N . ALA A 1 264 ? 18.211 -5.226 -11.070 1.00 88.81 264 ALA A N 1
ATOM 2206 C CA . ALA A 1 264 ? 17.850 -6.470 -11.743 1.00 88.81 264 ALA A CA 1
ATOM 2207 C C . ALA A 1 264 ? 17.352 -6.256 -13.187 1.00 88.81 264 ALA A C 1
ATOM 2209 O O . ALA A 1 264 ? 17.063 -7.235 -13.872 1.00 88.81 264 ALA A O 1
ATOM 2210 N N . GLY A 1 265 ? 17.288 -5.005 -13.658 1.00 94.31 265 GLY A N 1
ATOM 2211 C CA . GLY A 1 265 ? 16.925 -4.639 -15.027 1.00 94.31 265 GLY A CA 1
ATOM 2212 C C . GLY A 1 265 ? 15.450 -4.293 -15.231 1.00 94.31 265 GLY A C 1
ATOM 2213 O O . GLY A 1 265 ? 15.050 -4.101 -16.375 1.00 94.31 265 GLY A O 1
ATOM 2214 N N . PHE A 1 266 ? 14.649 -4.209 -14.164 1.00 95.69 266 PHE A N 1
ATOM 2215 C CA . PHE A 1 266 ? 13.236 -3.842 -14.268 1.00 95.69 266 PHE A CA 1
ATOM 2216 C C . PHE A 1 266 ? 13.056 -2.336 -14.453 1.00 95.69 266 PHE A C 1
ATOM 2218 O O . PHE A 1 266 ? 13.682 -1.531 -13.759 1.00 95.69 266 PHE A O 1
ATOM 2225 N N . LEU A 1 267 ? 12.152 -1.959 -15.354 1.00 95.75 267 LEU A N 1
ATOM 2226 C CA . LEU A 1 267 ? 11.811 -0.565 -15.612 1.00 95.75 267 LEU A CA 1
ATOM 2227 C C . LEU A 1 267 ? 10.700 -0.097 -14.677 1.00 95.75 267 LEU A C 1
ATOM 2229 O O . LEU A 1 267 ? 9.729 -0.817 -14.433 1.00 95.75 267 LEU A O 1
ATOM 2233 N N . TRP A 1 268 ? 10.814 1.133 -14.183 1.00 95.19 268 TRP A N 1
ATOM 2234 C CA . TRP A 1 268 ? 9.841 1.681 -13.251 1.00 95.19 268 TRP A CA 1
ATOM 2235 C C . TRP A 1 268 ? 9.464 3.121 -13.530 1.00 95.19 268 TRP A C 1
ATOM 2237 O O . TRP A 1 268 ? 10.198 3.867 -14.174 1.00 95.19 268 TRP A O 1
ATOM 2247 N N . ASP A 1 269 ? 8.292 3.499 -13.030 1.00 95.06 269 ASP A N 1
ATOM 2248 C CA . ASP A 1 269 ? 7.764 4.848 -13.173 1.00 95.06 269 ASP A CA 1
ATOM 2249 C C . ASP A 1 269 ? 6.867 5.226 -11.980 1.00 95.06 269 ASP A C 1
ATOM 2251 O O . ASP A 1 269 ? 6.501 4.396 -11.143 1.00 95.06 269 ASP A O 1
ATOM 2255 N N . THR A 1 270 ? 6.503 6.498 -11.886 1.00 94.31 270 THR A N 1
ATOM 2256 C CA . THR A 1 270 ? 5.601 7.036 -10.868 1.00 94.31 270 THR A CA 1
ATOM 2257 C C . THR A 1 270 ? 4.505 7.863 -11.503 1.00 94.31 270 THR A C 1
ATOM 2259 O O . THR A 1 270 ? 4.774 8.651 -12.407 1.00 94.31 270 THR A O 1
ATOM 2262 N N . TYR A 1 271 ? 3.283 7.747 -10.984 1.00 94.25 271 TYR A N 1
ATOM 2263 C CA . TYR A 1 271 ? 2.157 8.562 -11.437 1.00 94.25 271 TYR A CA 1
ATOM 2264 C C . TYR A 1 271 ? 2.482 10.058 -11.355 1.00 94.25 271 TYR A C 1
ATOM 2266 O O . TYR A 1 271 ? 2.373 10.773 -12.349 1.00 94.25 271 TYR A O 1
ATOM 2274 N N . VAL A 1 272 ? 2.993 10.504 -10.205 1.00 88.88 272 VAL A N 1
ATOM 2275 C CA . VAL A 1 272 ? 3.491 11.863 -10.000 1.00 88.88 272 VAL A CA 1
ATOM 2276 C C . VAL A 1 272 ? 4.983 11.881 -9.663 1.00 88.88 272 VAL A C 1
ATOM 2278 O O . VAL A 1 272 ? 5.454 11.216 -8.737 1.00 88.88 272 VAL A O 1
ATOM 2281 N N . ASP A 1 273 ? 5.720 12.723 -10.387 1.00 81.94 273 ASP A N 1
ATOM 2282 C CA . ASP A 1 273 ? 7.183 12.858 -10.308 1.00 81.94 273 ASP A CA 1
ATOM 2283 C C . ASP A 1 273 ? 7.647 13.796 -9.172 1.00 81.94 273 ASP A C 1
ATOM 2285 O O . ASP A 1 273 ? 8.596 14.568 -9.283 1.00 81.94 273 ASP A O 1
ATOM 2289 N N . TYR A 1 274 ? 6.914 13.812 -8.059 1.00 72.44 274 TYR A N 1
ATOM 2290 C CA . TYR A 1 274 ? 7.278 14.611 -6.894 1.00 72.44 274 TYR A CA 1
ATOM 2291 C C . TYR A 1 274 ? 6.886 13.928 -5.589 1.00 72.44 274 TYR A C 1
ATOM 2293 O O . TYR A 1 274 ? 5.844 13.275 -5.463 1.00 72.44 274 TYR A O 1
ATOM 2301 N N . SER A 1 275 ? 7.705 14.174 -4.564 1.00 66.19 275 SER A N 1
ATOM 2302 C CA . SER A 1 275 ? 7.411 13.730 -3.204 1.00 66.19 275 SER A CA 1
ATOM 2303 C C . SER A 1 275 ? 6.170 14.436 -2.675 1.00 66.19 275 SER A C 1
ATOM 2305 O O . SER A 1 275 ? 6.071 15.666 -2.729 1.00 66.19 275 SER A O 1
ATOM 2307 N N . ILE A 1 276 ? 5.252 13.662 -2.091 1.00 63.66 276 ILE A N 1
ATOM 2308 C CA . ILE A 1 276 ? 4.013 14.179 -1.499 1.00 63.66 276 ILE A CA 1
ATOM 2309 C C . ILE A 1 276 ? 4.265 15.258 -0.433 1.00 63.66 276 ILE A C 1
ATOM 2311 O O . ILE A 1 276 ? 3.486 16.196 -0.296 1.00 63.66 276 ILE A O 1
ATOM 2315 N N . ILE A 1 277 ? 5.415 15.188 0.248 1.00 59.12 277 ILE A N 1
ATOM 2316 C CA . ILE A 1 277 ? 5.828 16.131 1.299 1.00 59.12 277 ILE A CA 1
ATOM 2317 C C . ILE A 1 277 ? 6.030 17.550 0.735 1.00 59.12 277 ILE A C 1
ATOM 2319 O O . ILE A 1 277 ? 5.866 18.538 1.451 1.00 59.12 277 ILE A O 1
ATOM 2323 N N . ASN A 1 278 ? 6.360 17.663 -0.553 1.00 58.50 278 ASN A N 1
ATOM 2324 C CA . ASN A 1 278 ? 6.620 18.937 -1.223 1.00 58.50 278 ASN A CA 1
ATOM 2325 C C . ASN A 1 278 ? 5.412 19.446 -2.027 1.00 58.50 278 ASN A C 1
ATOM 2327 O O . ASN A 1 278 ? 5.482 20.525 -2.618 1.00 58.50 278 ASN A O 1
ATOM 2331 N N . ALA A 1 279 ? 4.309 18.695 -2.058 1.00 66.50 279 ALA A N 1
ATOM 2332 C CA . ALA A 1 279 ? 3.144 19.021 -2.865 1.00 66.50 279 ALA A CA 1
ATOM 2333 C C . ALA A 1 279 ? 2.189 19.958 -2.119 1.00 66.50 279 ALA A C 1
ATOM 2335 O O . ALA A 1 279 ? 1.802 19.714 -0.973 1.00 66.50 279 ALA A O 1
ATOM 2336 N N . SER A 1 280 ? 1.762 21.038 -2.775 1.00 80.00 280 SER A N 1
ATOM 2337 C CA . SER A 1 280 ? 0.634 21.815 -2.271 1.00 80.00 280 SER A CA 1
ATOM 2338 C C . SER A 1 280 ? -0.676 21.056 -2.514 1.00 80.00 280 SER A C 1
ATOM 2340 O O . SER A 1 280 ? -0.769 20.219 -3.409 1.00 80.00 280 SER A O 1
ATOM 2342 N N . VAL A 1 281 ? -1.712 21.355 -1.729 1.00 78.62 281 VAL A N 1
ATOM 2343 C CA . VAL A 1 281 ? -3.035 20.718 -1.876 1.00 78.62 281 VAL A CA 1
ATOM 2344 C C . VAL A 1 281 ? -3.609 20.971 -3.269 1.00 78.62 281 VAL A C 1
ATOM 2346 O O . VAL A 1 281 ? -4.258 20.106 -3.835 1.00 78.62 281 VAL A O 1
ATOM 2349 N N . GLU A 1 282 ? -3.356 22.154 -3.825 1.00 85.31 282 GLU A N 1
ATOM 2350 C CA . GLU A 1 282 ? -3.771 22.527 -5.178 1.00 85.31 282 GLU A CA 1
ATOM 2351 C C . GLU A 1 282 ? -3.093 21.632 -6.202 1.00 85.31 282 GLU A C 1
ATOM 2353 O O . GLU A 1 282 ? -3.780 21.037 -7.015 1.00 85.31 282 GLU A O 1
ATOM 2358 N N . LYS A 1 283 ? -1.776 21.439 -6.075 1.00 86.62 283 LYS A N 1
ATOM 2359 C CA . LYS A 1 283 ? -1.024 20.553 -6.958 1.00 86.62 283 LYS A CA 1
ATOM 2360 C C . LYS A 1 283 ? -1.540 19.113 -6.909 1.00 86.62 283 LYS A C 1
ATOM 2362 O O . LYS A 1 283 ? -1.700 18.496 -7.951 1.00 86.62 283 LYS A O 1
ATOM 2367 N N . LEU A 1 284 ? -1.871 18.600 -5.721 1.00 84.81 284 LEU A N 1
ATOM 2368 C CA . LEU A 1 284 ? -2.477 17.269 -5.585 1.00 84.81 284 LEU A CA 1
ATOM 2369 C C . LEU A 1 284 ? -3.834 17.168 -6.297 1.00 84.81 284 LEU A C 1
ATOM 2371 O O . LEU A 1 284 ? -4.163 16.113 -6.827 1.00 84.81 284 LEU A O 1
ATOM 2375 N N . VAL A 1 285 ? -4.625 18.243 -6.298 1.00 87.31 285 VAL A N 1
ATOM 2376 C CA . VAL A 1 285 ? -5.914 18.293 -7.002 1.00 87.31 285 VAL A CA 1
ATOM 2377 C C . VAL A 1 285 ? -5.718 18.418 -8.512 1.00 87.31 285 VAL A C 1
ATOM 2379 O O . VAL A 1 285 ? -6.396 17.714 -9.258 1.00 87.31 285 VAL A O 1
ATOM 2382 N N . ASP A 1 286 ? -4.800 19.281 -8.948 1.00 89.62 286 ASP A N 1
ATOM 2383 C CA . ASP A 1 286 ? -4.483 19.520 -10.358 1.00 89.62 286 ASP A CA 1
ATOM 2384 C C . ASP A 1 286 ? -3.921 18.254 -11.021 1.00 89.62 286 ASP A C 1
ATOM 2386 O O . ASP A 1 286 ? -4.338 17.896 -12.119 1.00 89.62 286 ASP A O 1
ATOM 2390 N N . ASP A 1 287 ? -3.056 17.528 -10.309 1.00 89.88 287 ASP A N 1
ATOM 2391 C CA . ASP A 1 287 ? -2.475 16.259 -10.757 1.00 89.88 287 ASP A CA 1
ATOM 2392 C C . ASP A 1 287 ? -3.374 15.047 -10.440 1.00 89.88 287 ASP A C 1
ATOM 2394 O O . ASP A 1 287 ? -2.941 13.907 -10.571 1.00 89.88 287 ASP A O 1
ATOM 2398 N N . VAL A 1 288 ? -4.618 15.268 -9.988 1.00 91.88 288 VAL A N 1
ATOM 2399 C CA . VAL A 1 288 ? -5.625 14.215 -9.743 1.00 91.88 288 VAL A CA 1
ATOM 2400 C C . VAL A 1 288 ? -5.102 13.104 -8.810 1.00 91.88 288 VAL A C 1
ATOM 2402 O O . VAL A 1 288 ? -5.451 11.929 -8.934 1.00 91.88 288 VAL A O 1
ATOM 2405 N N . CYS A 1 289 ? -4.255 13.462 -7.842 1.00 91.62 289 CYS A N 1
ATOM 2406 C CA . CYS A 1 289 ? -3.587 12.491 -6.987 1.00 91.62 289 CYS A CA 1
ATOM 2407 C C . CYS A 1 289 ? -4.599 11.784 -6.062 1.00 91.62 289 CYS A C 1
ATOM 2409 O O . CYS A 1 289 ? -5.254 12.438 -5.240 1.00 91.62 289 CYS A O 1
ATOM 2411 N N . PRO A 1 290 ? -4.740 10.446 -6.146 1.00 94.12 290 PRO A N 1
ATOM 2412 C CA . PRO A 1 290 ? -5.799 9.722 -5.445 1.00 94.12 290 PRO A CA 1
ATOM 2413 C C . PRO A 1 290 ? -5.572 9.631 -3.934 1.00 94.12 290 PRO A C 1
ATOM 2415 O O . PRO A 1 290 ? -6.534 9.434 -3.191 1.00 94.12 290 PRO A O 1
ATOM 2418 N N . LEU A 1 291 ? -4.327 9.735 -3.469 1.00 93.56 291 LEU A N 1
ATOM 2419 C CA . LEU A 1 291 ? -3.933 9.402 -2.104 1.00 93.56 291 LEU A CA 1
ATOM 2420 C C . LEU A 1 291 ? -3.257 10.595 -1.426 1.00 93.56 291 LEU A C 1
ATOM 2422 O O . LEU A 1 291 ? -2.384 11.236 -2.001 1.00 93.56 291 LEU A O 1
ATOM 2426 N N . ILE A 1 292 ? -3.623 10.867 -0.172 1.00 89.94 292 ILE A N 1
ATOM 2427 C CA . ILE A 1 292 ? -2.976 11.900 0.650 1.00 89.94 292 ILE A CA 1
ATOM 2428 C C . ILE A 1 292 ? -2.541 11.294 1.977 1.00 89.94 292 ILE A C 1
ATOM 2430 O O . ILE A 1 292 ? -3.376 10.756 2.708 1.00 89.94 292 ILE A O 1
ATOM 2434 N N . LYS A 1 293 ? -1.258 11.418 2.341 1.00 88.62 293 LYS A N 1
ATOM 2435 C CA . LYS A 1 293 ? -0.752 10.837 3.591 1.00 88.62 293 LYS A CA 1
ATOM 2436 C C . LYS A 1 293 ? -1.480 11.406 4.807 1.00 88.62 293 LYS A C 1
ATOM 2438 O O . LYS A 1 293 ? -1.650 12.617 4.969 1.00 88.62 293 LYS A O 1
ATOM 2443 N N . VAL A 1 294 ? -1.839 10.517 5.730 1.00 89.88 294 VAL A N 1
ATOM 2444 C CA . VAL A 1 294 ? -2.508 10.854 6.992 1.00 89.88 294 VAL A CA 1
ATOM 2445 C C . VAL A 1 294 ? -1.687 11.869 7.792 1.00 89.88 294 VAL A C 1
ATOM 2447 O O . VAL A 1 294 ? -2.255 12.782 8.398 1.00 89.88 294 VAL A O 1
ATOM 2450 N N . LYS A 1 295 ? -0.353 11.743 7.779 1.00 84.31 295 LYS A N 1
ATOM 2451 C CA . LYS A 1 295 ? 0.567 12.672 8.454 1.00 84.31 295 LYS A CA 1
ATOM 2452 C C . LYS A 1 295 ? 0.515 14.088 7.861 1.00 84.31 295 LYS A C 1
ATOM 2454 O O . LYS A 1 295 ? 0.465 15.049 8.623 1.00 84.31 295 LYS A O 1
ATOM 2459 N N . ASP A 1 296 ? 0.416 14.212 6.538 1.00 83.44 296 ASP A N 1
ATOM 2460 C CA . ASP A 1 296 ? 0.409 15.505 5.845 1.00 83.44 296 ASP A CA 1
ATOM 2461 C C . ASP A 1 296 ? -0.909 16.234 6.127 1.00 83.44 296 ASP A C 1
ATOM 2463 O O . ASP A 1 296 ? -0.924 17.418 6.467 1.00 83.44 296 ASP A O 1
ATOM 2467 N N . VAL A 1 297 ? -2.029 15.499 6.126 1.00 86.25 297 VAL A N 1
ATOM 2468 C CA . VAL A 1 297 ? -3.313 16.032 6.600 1.00 86.25 297 VAL A CA 1
ATOM 2469 C C . VAL A 1 297 ? -3.205 16.460 8.066 1.00 86.25 297 VAL A C 1
ATOM 2471 O O . VAL A 1 297 ? -3.636 17.557 8.416 1.00 86.25 297 VAL A O 1
ATOM 2474 N N . LYS A 1 298 ? -2.599 15.654 8.952 1.00 84.56 298 LYS A N 1
ATOM 2475 C CA . LYS A 1 298 ? -2.415 16.051 10.360 1.00 84.56 298 LYS A CA 1
ATOM 2476 C C . LYS A 1 298 ? -1.637 17.366 10.482 1.00 84.56 298 LYS A C 1
ATOM 2478 O O . LYS A 1 298 ? -2.074 18.220 11.252 1.00 84.56 298 LYS A O 1
ATOM 2483 N N . GLU A 1 299 ? -0.574 17.541 9.704 1.00 82.81 299 GLU A N 1
ATOM 2484 C CA . GLU A 1 299 ? 0.235 18.760 9.671 1.00 82.81 299 GLU A CA 1
ATOM 2485 C C . GLU A 1 299 ? -0.558 19.967 9.150 1.00 82.81 299 GLU A C 1
ATOM 2487 O O . GLU A 1 299 ? -0.512 21.041 9.748 1.00 82.81 299 GLU A O 1
ATOM 2492 N N . ILE A 1 300 ? -1.349 19.807 8.080 1.00 83.56 300 ILE A N 1
ATOM 2493 C CA . ILE A 1 300 ? -2.214 20.874 7.546 1.00 83.56 300 ILE A CA 1
ATOM 2494 C C . ILE A 1 300 ? -3.181 21.380 8.621 1.00 83.56 300 ILE A C 1
ATOM 2496 O O . ILE A 1 300 ? -3.344 22.591 8.780 1.00 83.56 300 ILE A O 1
ATOM 2500 N N . TYR A 1 301 ? -3.788 20.471 9.386 1.00 82.88 301 TYR A N 1
ATOM 2501 C CA . TYR A 1 301 ? -4.698 20.828 10.479 1.00 82.88 301 TYR A CA 1
ATOM 2502 C C . TYR A 1 301 ? -3.994 21.435 11.703 1.00 82.88 301 TYR A C 1
ATOM 2504 O O . TYR A 1 301 ? -4.670 22.035 12.535 1.00 82.88 301 TYR A O 1
ATOM 2512 N N . GLY A 1 302 ? -2.669 21.306 11.811 1.00 81.31 302 GLY A N 1
ATOM 2513 C CA . GLY A 1 302 ? -1.850 22.018 12.797 1.00 81.31 302 GLY A CA 1
ATOM 2514 C C . GLY A 1 302 ? -1.453 23.436 12.364 1.00 81.31 302 GLY A C 1
ATOM 2515 O O . GLY A 1 302 ? -0.919 24.198 13.165 1.00 81.31 302 GLY A O 1
ATOM 2516 N N . LYS A 1 303 ? -1.702 23.817 11.102 1.00 79.94 303 LYS A N 1
ATOM 2517 C CA . LYS A 1 303 ? -1.379 25.147 10.559 1.00 79.94 303 LYS A CA 1
ATOM 2518 C C . LYS A 1 303 ? -2.524 26.149 10.781 1.00 79.94 303 LYS A C 1
ATOM 2520 O O . LYS A 1 303 ? -3.578 25.838 11.324 1.00 79.94 303 LYS A O 1
ATOM 2525 N N . SER A 1 304 ? -2.318 27.392 10.338 1.00 80.94 304 SER A N 1
ATOM 2526 C CA . SER A 1 304 ? -3.292 28.480 10.494 1.00 80.94 304 SER A CA 1
ATOM 2527 C C . SER A 1 304 ? -4.666 28.166 9.885 1.00 80.94 304 SER A C 1
ATOM 2529 O O . SER A 1 304 ? -4.782 27.492 8.857 1.00 80.94 304 SER A O 1
ATOM 2531 N N . GLY A 1 305 ? -5.723 28.759 10.455 1.00 84.06 305 GLY A N 1
ATOM 2532 C CA . GLY A 1 305 ? -7.107 28.551 10.007 1.00 84.06 305 GLY A CA 1
ATOM 2533 C C . GLY A 1 305 ? -7.349 28.849 8.520 1.00 84.06 305 GLY A C 1
ATOM 2534 O O . GLY A 1 305 ? -8.229 28.248 7.909 1.00 84.06 305 GLY A O 1
ATOM 2535 N N . ARG A 1 306 ? -6.538 29.715 7.893 1.00 85.88 306 ARG A N 1
ATOM 2536 C CA . ARG A 1 306 ? -6.590 29.960 6.441 1.00 85.88 306 ARG A CA 1
ATOM 2537 C C . ARG A 1 306 ? -6.212 28.712 5.636 1.00 85.88 306 ARG A C 1
ATOM 2539 O O . ARG A 1 306 ? -6.938 28.372 4.707 1.00 85.88 306 ARG A O 1
ATOM 2546 N N . LYS A 1 307 ? -5.115 28.029 5.993 1.00 82.12 307 LYS A N 1
ATOM 2547 C CA . LYS A 1 307 ? -4.671 26.801 5.307 1.00 82.12 307 LYS A CA 1
ATOM 2548 C C . LYS A 1 307 ? -5.682 25.671 5.497 1.00 82.12 307 LYS A C 1
ATOM 2550 O O . LYS A 1 307 ? -6.025 25.006 4.527 1.00 82.12 307 LYS A O 1
ATOM 2555 N N . ILE A 1 308 ? -6.239 25.544 6.704 1.00 86.12 308 ILE A N 1
ATOM 2556 C CA . ILE A 1 308 ? -7.297 24.568 7.006 1.00 86.12 308 ILE A CA 1
ATOM 2557 C C . ILE A 1 308 ? -8.536 24.815 6.140 1.00 86.12 308 ILE A C 1
ATOM 2559 O O . ILE A 1 308 ? -9.020 23.896 5.487 1.00 86.12 308 ILE A O 1
ATOM 2563 N N . ARG A 1 309 ? -9.045 26.056 6.093 1.00 88.25 309 ARG A N 1
ATOM 2564 C CA . ARG A 1 309 ? -10.215 26.401 5.264 1.00 88.25 309 ARG A CA 1
ATOM 2565 C C . ARG A 1 309 ? -9.972 26.127 3.782 1.00 88.25 309 ARG A C 1
ATOM 2567 O O . ARG A 1 309 ? -10.873 25.631 3.114 1.00 88.25 309 ARG A O 1
ATOM 2574 N N . LYS A 1 310 ? -8.765 26.419 3.286 1.00 88.81 310 LYS A N 1
ATOM 2575 C CA . LYS A 1 310 ? -8.384 26.157 1.893 1.00 88.81 310 LYS A CA 1
ATOM 2576 C C . LYS A 1 310 ? -8.408 24.658 1.581 1.00 88.81 310 LYS A C 1
ATOM 2578 O O . LYS A 1 310 ? -9.086 24.261 0.641 1.00 88.81 310 LYS A O 1
ATOM 2583 N N . PHE A 1 311 ? -7.755 23.842 2.414 1.00 89.00 311 PHE A N 1
ATOM 2584 C CA . PHE A 1 311 ? -7.759 22.382 2.282 1.00 89.00 311 PHE A CA 1
ATOM 2585 C C . PHE A 1 311 ? -9.181 21.813 2.308 1.00 89.00 311 PHE A C 1
ATOM 2587 O O . PHE A 1 311 ? -9.570 21.103 1.387 1.00 89.00 311 PHE A O 1
ATOM 2594 N N . ARG A 1 312 ? -9.986 22.187 3.314 1.00 90.69 312 ARG A N 1
ATOM 2595 C CA . ARG A 1 312 ? -11.377 21.723 3.439 1.00 90.69 312 ARG A CA 1
ATOM 2596 C C . ARG A 1 312 ? -12.208 22.089 2.214 1.00 90.69 312 ARG A C 1
ATOM 2598 O O . ARG A 1 312 ? -12.896 21.234 1.681 1.00 90.69 312 ARG A O 1
ATOM 2605 N N . SER A 1 313 ? -12.122 23.338 1.756 1.00 91.56 313 SER A N 1
ATOM 2606 C CA . SER A 1 313 ? -12.872 23.808 0.587 1.00 91.56 313 SER A CA 1
ATOM 2607 C C . SER A 1 313 ? -12.518 23.023 -0.679 1.00 91.56 313 SER A C 1
ATOM 2609 O O . SER A 1 313 ? -13.413 22.551 -1.376 1.00 91.56 313 SER A O 1
ATOM 2611 N N . LEU A 1 314 ? -11.223 22.826 -0.952 1.00 92.12 314 LEU A N 1
ATOM 2612 C CA . LEU A 1 314 ? -10.759 22.089 -2.130 1.00 92.12 314 LEU A CA 1
ATOM 2613 C C . LEU A 1 314 ? -11.156 20.614 -2.067 1.00 92.12 314 LEU A C 1
ATOM 2615 O O . LEU A 1 314 ? -11.830 20.119 -2.966 1.00 92.12 314 LEU A O 1
ATOM 2619 N N . MET A 1 315 ? -10.806 19.924 -0.983 1.00 91.62 315 MET A N 1
ATOM 2620 C CA . MET A 1 315 ? -11.039 18.485 -0.896 1.00 91.62 315 MET A CA 1
ATOM 2621 C C . MET A 1 315 ? -12.524 18.139 -0.764 1.00 91.62 315 MET A C 1
ATOM 2623 O O . MET A 1 315 ? -12.942 17.101 -1.262 1.00 91.62 315 MET A O 1
ATOM 2627 N N . ASN A 1 316 ? -13.352 19.009 -0.172 1.00 93.75 316 ASN A N 1
ATOM 2628 C CA . ASN A 1 316 ? -14.801 18.790 -0.107 1.00 93.75 316 ASN A CA 1
ATOM 2629 C C . ASN A 1 316 ? -15.483 18.960 -1.473 1.00 93.75 316 ASN A C 1
ATOM 2631 O O . ASN A 1 316 ? -16.527 18.362 -1.708 1.00 93.75 316 ASN A O 1
ATOM 2635 N N . ARG A 1 317 ? -14.896 19.749 -2.385 1.00 93.44 317 ARG A N 1
ATOM 2636 C CA . ARG A 1 317 ? -15.341 19.811 -3.787 1.00 93.44 317 ARG A CA 1
ATOM 2637 C C . ARG A 1 317 ? -14.968 18.553 -4.566 1.00 93.44 317 ARG A C 1
ATOM 2639 O O . ARG A 1 317 ? -15.714 18.169 -5.457 1.00 93.44 317 ARG A O 1
ATOM 2646 N N . VAL A 1 318 ? -13.821 17.953 -4.250 1.00 93.75 318 VAL A N 1
ATOM 2647 C CA . VAL A 1 318 ? -13.322 16.740 -4.913 1.00 93.75 318 VAL A CA 1
ATOM 2648 C C . VAL A 1 318 ? -14.069 15.504 -4.423 1.00 93.75 318 VAL A C 1
ATOM 2650 O O . VAL A 1 318 ? -14.618 14.755 -5.223 1.00 93.75 318 VAL A O 1
ATOM 2653 N N . ASN A 1 319 ? -14.101 15.295 -3.106 1.00 95.88 319 ASN A N 1
ATOM 2654 C CA . ASN A 1 319 ? -14.707 14.123 -2.495 1.00 95.88 319 ASN A CA 1
ATOM 2655 C C . AS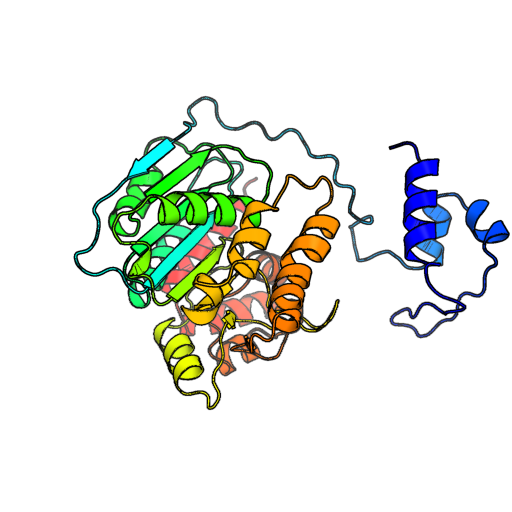N A 1 319 ? -15.320 14.463 -1.121 1.00 95.88 319 ASN A C 1
ATOM 2657 O O . ASN A 1 319 ? -14.658 14.335 -0.083 1.00 95.88 319 ASN A O 1
ATOM 2661 N N . PRO A 1 320 ? -16.590 14.906 -1.089 1.00 95.75 320 PRO A N 1
ATOM 2662 C CA . PRO A 1 320 ? -17.255 15.286 0.155 1.00 95.75 320 PRO A CA 1
ATOM 2663 C C . PRO A 1 320 ? -17.506 14.095 1.092 1.00 95.75 320 PRO A C 1
ATOM 2665 O O . PRO A 1 320 ? -17.576 14.281 2.306 1.00 95.75 320 PRO A O 1
ATOM 2668 N N . GLU A 1 321 ? -17.642 12.873 0.566 1.00 96.62 321 GLU A N 1
ATOM 2669 C CA . GLU A 1 321 ? -17.852 11.666 1.378 1.00 96.62 321 GLU A CA 1
ATOM 2670 C C . GLU A 1 321 ? -16.599 11.337 2.194 1.00 96.62 321 GLU A C 1
ATOM 2672 O O . GLU A 1 321 ? -16.659 11.284 3.425 1.00 96.62 321 GLU A O 1
ATOM 2677 N N . LEU A 1 322 ? -15.445 11.215 1.530 1.00 96.00 322 LEU A N 1
ATOM 2678 C CA . LEU A 1 322 ? -14.174 10.962 2.203 1.00 96.00 322 LEU A CA 1
ATOM 2679 C C . LEU A 1 322 ? -13.809 12.107 3.157 1.00 96.00 322 LEU A C 1
ATOM 2681 O O . LEU A 1 322 ? -13.312 11.863 4.256 1.00 96.00 322 LEU A O 1
ATOM 2685 N N . MET A 1 323 ? -14.124 13.357 2.804 1.00 94.88 323 MET A N 1
ATOM 2686 C CA . MET A 1 323 ? -13.887 14.490 3.701 1.00 94.88 323 MET A CA 1
ATOM 2687 C C . MET A 1 323 ? -14.679 14.416 5.008 1.00 94.88 323 MET A C 1
ATOM 2689 O O . MET A 1 323 ? -14.128 14.750 6.058 1.00 94.88 323 MET A O 1
ATOM 2693 N N . LYS A 1 324 ? -15.921 13.916 4.998 1.00 95.00 324 LYS A N 1
ATOM 2694 C CA . LYS A 1 324 ? -16.672 13.673 6.244 1.00 95.00 324 LYS A CA 1
ATOM 2695 C C . LYS A 1 324 ? -15.956 12.662 7.144 1.00 95.00 324 LYS A C 1
ATOM 2697 O O . LYS A 1 324 ? -15.902 12.861 8.357 1.00 95.00 324 LYS A O 1
ATOM 2702 N N . ILE A 1 325 ? -15.371 11.615 6.561 1.00 95.31 325 ILE A N 1
ATOM 2703 C CA . ILE A 1 325 ? -14.607 10.594 7.295 1.00 95.31 325 ILE A CA 1
ATOM 2704 C C . ILE A 1 325 ? -13.332 11.203 7.902 1.00 95.31 325 ILE A C 1
ATOM 2706 O O . ILE A 1 325 ? -13.070 11.034 9.097 1.00 95.31 325 ILE A O 1
ATOM 2710 N N . VAL A 1 326 ? -12.576 11.970 7.109 1.00 92.31 326 VAL A N 1
ATOM 2711 C CA . VAL A 1 326 ? -11.361 12.678 7.557 1.00 92.31 326 VAL A CA 1
ATOM 2712 C C . VAL A 1 326 ? -11.670 13.616 8.731 1.00 92.31 326 VAL A C 1
ATOM 2714 O O . VAL A 1 326 ? -10.933 13.653 9.721 1.00 92.31 326 VAL A O 1
ATOM 2717 N N . GLU A 1 327 ? -12.777 14.358 8.656 1.00 89.88 327 GLU A N 1
ATOM 2718 C CA . GLU A 1 327 ? -13.195 15.291 9.706 1.00 89.88 327 GLU A CA 1
ATOM 2719 C C . GLU A 1 327 ? -13.688 14.582 10.975 1.00 89.88 327 GLU A C 1
ATOM 2721 O O . GLU A 1 327 ? -13.354 15.012 12.083 1.00 89.88 327 GLU A O 1
ATOM 2726 N N . LYS A 1 328 ? -14.409 13.461 10.840 1.00 88.12 328 LYS A N 1
ATOM 2727 C CA . LYS A 1 328 ? -14.860 12.641 11.976 1.00 88.12 328 LYS A CA 1
ATOM 2728 C C . LYS A 1 328 ? -13.677 12.128 12.801 1.00 88.12 328 LYS A C 1
ATOM 2730 O O . LYS A 1 328 ? -13.670 12.303 14.019 1.00 88.12 328 LYS A O 1
ATOM 2735 N N . LYS A 1 329 ? -12.645 11.578 12.149 1.00 80.50 329 LYS A N 1
ATOM 2736 C CA . LYS A 1 329 ? -11.425 11.096 12.825 1.00 80.50 329 LYS A CA 1
ATOM 2737 C C . LYS A 1 329 ? -10.731 12.207 13.620 1.00 80.50 329 LYS A C 1
ATOM 2739 O O . LYS A 1 329 ? -10.213 11.970 14.706 1.00 80.50 329 LYS A O 1
ATOM 2744 N N . LYS A 1 330 ? -10.747 13.443 13.109 1.00 68.44 330 LYS A N 1
ATOM 2745 C CA . LYS A 1 330 ? -10.144 14.598 13.790 1.00 68.44 330 LYS A CA 1
ATOM 2746 C C . LYS A 1 330 ? -10.909 15.053 15.025 1.00 68.44 330 LYS A C 1
ATOM 2748 O O . LYS A 1 330 ? -10.262 15.403 16.010 1.00 68.44 330 LYS A O 1
ATOM 2753 N N . ASN A 1 331 ? -12.240 15.057 14.988 1.00 57.72 331 ASN A N 1
ATOM 2754 C CA . ASN A 1 331 ? -13.038 15.490 16.136 1.00 57.72 331 ASN A CA 1
ATOM 2755 C C . ASN A 1 331 ? -12.821 14.586 17.359 1.00 57.72 331 ASN A C 1
ATOM 2757 O O . ASN A 1 331 ? -12.830 15.086 18.475 1.00 57.72 331 ASN A O 1
ATOM 2761 N N . ILE A 1 332 ? -12.505 13.304 17.159 1.00 46.38 332 ILE A N 1
ATOM 2762 C CA . ILE A 1 332 ? -12.159 12.371 18.244 1.00 46.38 332 ILE A CA 1
ATOM 2763 C C . ILE A 1 332 ? -10.815 12.743 18.910 1.00 46.38 332 ILE A C 1
ATOM 2765 O O . ILE A 1 332 ? -10.669 12.594 20.117 1.00 46.38 332 ILE A O 1
ATOM 2769 N N . CYS A 1 333 ? -9.856 13.313 18.169 1.00 38.25 333 CYS A N 1
ATOM 2770 C CA . CYS A 1 333 ? -8.550 13.738 18.702 1.00 38.25 333 CYS A CA 1
ATOM 2771 C C . CYS A 1 333 ? -8.543 15.119 19.389 1.00 38.25 333 CYS A C 1
ATOM 2773 O O . CYS A 1 333 ? -7.481 15.552 19.820 1.00 38.25 333 CYS A O 1
ATOM 2775 N N . ARG A 1 334 ? -9.665 15.854 19.439 1.00 32.34 334 ARG A N 1
ATOM 2776 C CA . ARG A 1 334 ? -9.771 17.126 20.193 1.00 32.34 334 ARG A CA 1
ATOM 2777 C C . ARG A 1 334 ? -10.322 16.950 21.614 1.00 32.34 334 ARG A C 1
ATOM 2779 O O . ARG A 1 334 ? -10.318 17.917 22.366 1.00 32.34 334 ARG A O 1
ATOM 2786 N N . TYR A 1 335 ? -10.807 15.754 21.948 1.00 27.62 335 TYR A N 1
ATOM 2787 C CA . TYR A 1 335 ? -11.413 15.413 23.243 1.00 27.62 335 TYR A CA 1
ATOM 2788 C C . TYR A 1 335 ? -10.595 14.377 24.039 1.00 27.62 335 TYR A C 1
ATOM 2790 O O . TYR A 1 335 ? -11.107 13.789 24.988 1.00 27.62 335 TYR A O 1
ATOM 2798 N N . GLN A 1 336 ? -9.337 14.157 23.653 1.00 27.47 336 GLN A N 1
ATOM 2799 C CA . GLN A 1 336 ? -8.309 13.450 24.423 1.00 27.47 336 GLN A CA 1
ATOM 2800 C C . GLN A 1 336 ? -7.155 14.420 24.639 1.00 27.47 336 GLN A C 1
ATOM 2802 O O . GLN A 1 336 ? -6.549 14.358 25.728 1.00 27.47 336 GLN A O 1
#

Sequence (336 aa):
MHESQICQWLLRQVFNNNDFIYFNKKLTFVKASEEKIKKWNADYFYKKLSLVRGDYFLGYKIKTLVRFPDESLNVKRELKKPKIIKKLAIFASYNEKCVIEDYIVYYLKGLCQVVDGIVFVMDNPVLPGEIDKIQKYVIYVQCECHHEYDFGSYKRGWLYLKQTDFFNDIEELILCNDSCYGPFFPLEKVFGEMYARKGDIDFWGIHRNSEIGDHIQSFFYVFRKSVLASPVFDGFLLAVREEIDVLDVVLNYEAGFTSVLEKAGFLWDTYVDYSIINASVEKLVDDVCPLIKVKDVKEIYGKSGRKIRKFRSLMNRVNPELMKIVEKKKNICRYQ

pLDDT: mean 79.99, std 20.9, range [27.47, 98.81]

Radius of gyration: 21.55 Å; chains: 1; bounding box: 58×52×50 Å

Organism: NCBI:txid2946593

Foldseek 3Di:
DPQLVVLVVVCCVVPVDDDDFDDDPVRDTDDDDPVRLSPDRPVCNCVVSVVDDPPDDAFDDPPDPQDEDPQFAWDKDFADAAPAFAEEEQEEEEDSHQADAPLNLVVLVLVVVVGRAYAYEYQATHHPPRCVSCRVSHRIYGHHHDLLGLLLSVLVSLVVLVPDPCSLNHFKYKRAYDQWGFQLFRVVVLVVVVVPDPDDQQKEFAEWDPPPHTFHARRIMMGGPVLSVDPLNVVLSVPRHRDNGPVCCCVCPGRVVRVSVVVVVHHYDHLDHHDLLPDDLVNCVVSSRRIHGLVVVVVQVVDDPVSVVVNLVSSCVSPVPSSVSNVVVVVVVVVD